Protein AF-A0A0G1CG98-F1 (afdb_monomer_lite)

Foldseek 3Di:
DDLVQVQFQWDDDPPDIDGDSPDTDPHHPVLVVLQVVLVVDPNSADEAEAEAVRLLSVLVVQCVLPVDPVPPSVVSVVRYDYYHYHNYLLQAALLLLLQCWQLDSDPCVVPDDSLVSNVVSLPDLVSLLRDGDQVCQVPDFDADPVRDTDNFDFSDDADPDGPTGPVSSCVVQCDDWDCPPPDSNITHNHDPVSNVPNPNSD

Sequence (202 aa):
MAFDDVLQGGKVEGEKIYFDPSHPADVPHIYAELERLALGSDTGRVVLVGHSMGGLLIKKLLADLEDDPNHPYRHLLQKIDVVVLVASPQLGTPKAVASLLHGTGQEFEPLAYKETLRRIAHDMPSAYTLLPSPTYFNRVYDIDESGVALDHTVVVSGRGDAVTSYDLMRIYLGTNFDEVGNDLTIPMTPRSDYMDDVKILH

Structure (mmCIF, N/CA/C/O backbone):
data_AF-A0A0G1CG98-F1
#
_entry.id   AF-A0A0G1CG98-F1
#
loop_
_atom_site.group_PDB
_atom_site.id
_atom_site.type_symbol
_atom_site.label_atom_id
_atom_site.label_alt_id
_atom_site.label_comp_id
_atom_site.label_asym_id
_atom_site.label_entity_id
_atom_site.label_seq_id
_atom_site.pdbx_PDB_ins_code
_atom_site.Cartn_x
_atom_site.Cartn_y
_atom_site.Cartn_z
_atom_site.occupancy
_atom_site.B_iso_or_equiv
_atom_site.auth_seq_id
_atom_site.auth_comp_id
_atom_site.auth_asym_id
_atom_site.auth_atom_id
_atom_site.pdbx_PDB_model_num
ATOM 1 N N . MET A 1 1 ? 0.808 10.670 -3.368 1.00 69.62 1 MET A N 1
ATOM 2 C CA . MET A 1 1 ? 0.412 10.806 -1.957 1.00 69.62 1 MET A CA 1
ATOM 3 C C . MET A 1 1 ? 1.001 9.624 -1.220 1.00 69.62 1 MET A C 1
ATOM 5 O O . MET A 1 1 ? 0.829 8.508 -1.708 1.00 69.62 1 MET A O 1
ATOM 9 N N . ALA A 1 2 ? 1.759 9.869 -0.156 1.00 80.19 2 ALA A N 1
ATOM 10 C CA . ALA A 1 2 ? 2.280 8.804 0.693 1.00 80.19 2 ALA A CA 1
ATOM 11 C C . ALA A 1 2 ? 1.154 8.246 1.577 1.00 80.19 2 ALA A C 1
ATOM 13 O O . ALA A 1 2 ? 0.118 8.887 1.752 1.00 80.19 2 ALA A O 1
ATOM 14 N N . PHE A 1 3 ? 1.321 7.047 2.135 1.00 85.25 3 PHE A N 1
ATOM 15 C CA . PHE A 1 3 ? 0.294 6.505 3.028 1.00 85.25 3 PHE A CA 1
ATOM 16 C C . PHE A 1 3 ? 0.163 7.301 4.326 1.00 85.25 3 PHE A C 1
ATOM 18 O O . PHE A 1 3 ? -0.958 7.490 4.784 1.00 85.25 3 PHE A O 1
ATOM 25 N N . ASP A 1 4 ? 1.268 7.824 4.862 1.00 84.75 4 ASP A N 1
ATOM 26 C CA . ASP A 1 4 ? 1.248 8.670 6.062 1.00 84.75 4 ASP A CA 1
ATOM 27 C C . ASP A 1 4 ? 0.396 9.919 5.845 1.00 84.75 4 ASP A C 1
ATOM 29 O O . ASP A 1 4 ? -0.432 10.256 6.692 1.00 84.75 4 ASP A O 1
ATOM 33 N N . ASP A 1 5 ? 0.510 10.527 4.660 1.00 84.50 5 ASP A N 1
ATOM 34 C CA . ASP A 1 5 ? -0.349 11.634 4.262 1.00 84.50 5 ASP A CA 1
ATOM 35 C C . ASP A 1 5 ? -1.823 11.221 4.350 1.00 84.50 5 ASP A C 1
ATOM 37 O O . ASP A 1 5 ? -2.618 11.903 4.988 1.00 84.50 5 ASP A O 1
ATOM 41 N N . VAL A 1 6 ? -2.201 10.084 3.751 1.00 85.62 6 VAL A N 1
ATOM 42 C CA . VAL A 1 6 ? -3.595 9.599 3.742 1.00 85.62 6 VAL A CA 1
ATOM 43 C C . VAL A 1 6 ? -4.107 9.328 5.159 1.00 85.62 6 VAL A C 1
ATOM 45 O O . VAL A 1 6 ? -5.251 9.662 5.469 1.00 85.62 6 VAL A O 1
ATOM 48 N N . LEU A 1 7 ? -3.277 8.731 6.018 1.00 88.38 7 LEU A N 1
ATOM 49 C CA . LEU A 1 7 ? -3.648 8.397 7.393 1.00 88.38 7 LEU A CA 1
ATOM 50 C C . LEU A 1 7 ? -3.852 9.638 8.271 1.00 88.38 7 LEU A C 1
ATOM 52 O O . LEU A 1 7 ? -4.639 9.577 9.214 1.00 88.38 7 LEU A O 1
ATOM 56 N N . GLN A 1 8 ? -3.180 10.751 7.966 1.00 87.00 8 GLN A N 1
ATOM 57 C CA . GLN A 1 8 ? -3.193 11.963 8.794 1.00 87.00 8 GLN A CA 1
ATOM 58 C C . GLN A 1 8 ? -4.040 13.108 8.214 1.00 87.00 8 GLN A C 1
ATOM 60 O O . GLN A 1 8 ? -4.639 13.875 8.963 1.00 87.00 8 GLN A O 1
ATOM 65 N N . GLY A 1 9 ? -4.111 13.234 6.888 1.00 84.38 9 GLY A N 1
ATOM 66 C CA . GLY A 1 9 ? -4.626 14.420 6.191 1.00 84.38 9 GLY A CA 1
ATOM 67 C C . GLY A 1 9 ? -6.116 14.393 5.842 1.00 84.38 9 GLY A C 1
ATOM 68 O O . GLY A 1 9 ? -6.609 15.318 5.196 1.00 84.38 9 GLY A O 1
ATOM 69 N N . GLY A 1 10 ? -6.846 13.338 6.209 1.00 86.12 10 GLY A N 1
ATOM 70 C CA . GLY A 1 10 ? -8.286 13.245 5.963 1.00 86.12 10 GLY A CA 1
ATOM 71 C C . GLY A 1 10 ? -9.099 14.110 6.930 1.00 86.12 10 GLY A C 1
ATOM 72 O O . GLY A 1 10 ? -8.958 13.970 8.147 1.00 86.12 10 GLY A O 1
ATOM 73 N N . LYS A 1 11 ? -10.004 14.941 6.399 1.00 84.75 11 LYS A N 1
ATOM 74 C CA . LYS A 1 11 ? -10.968 15.749 7.166 1.00 84.75 11 LYS A CA 1
ATOM 75 C C . LYS A 1 11 ? -12.376 15.659 6.579 1.00 84.75 11 LYS A C 1
ATOM 77 O O . LYS A 1 11 ? -12.542 15.377 5.394 1.00 84.75 11 LYS A O 1
ATOM 82 N N . VAL A 1 12 ? -13.392 15.935 7.392 1.00 83.19 12 VAL A N 1
ATOM 83 C CA . VAL A 1 12 ? -14.793 16.004 6.949 1.00 83.19 12 VAL A CA 1
ATOM 84 C C . VAL A 1 12 ? -15.281 17.437 7.082 1.00 83.19 12 VAL A C 1
ATOM 86 O O . VAL A 1 12 ? -15.193 18.021 8.159 1.00 83.19 12 VAL A O 1
ATOM 89 N N . GLU A 1 13 ? -15.825 17.993 6.003 1.00 83.81 13 GLU A N 1
ATOM 90 C CA . GLU A 1 13 ? -16.525 19.279 6.028 1.00 83.81 13 GLU A CA 1
ATOM 91 C C . GLU A 1 13 ? -17.925 19.080 5.431 1.00 83.81 13 GLU A C 1
ATOM 93 O O . GLU A 1 13 ? -18.095 18.790 4.243 1.00 83.81 13 GLU A O 1
ATOM 98 N N . GLY A 1 14 ? -18.953 19.190 6.277 1.00 83.62 14 GLY A N 1
ATOM 99 C CA . GLY A 1 14 ? -20.324 18.839 5.901 1.00 83.62 14 GLY A CA 1
ATOM 100 C C . GLY A 1 14 ? -20.459 17.347 5.578 1.00 83.62 14 GLY A C 1
ATOM 101 O O . GLY A 1 14 ? -20.102 16.501 6.390 1.00 83.62 14 GLY A O 1
ATOM 102 N N . GLU A 1 15 ? -20.975 17.027 4.391 1.00 84.62 15 GLU A N 1
ATOM 103 C CA . GLU A 1 15 ? -21.154 15.644 3.908 1.00 84.62 15 GLU A CA 1
ATOM 104 C C . GLU A 1 15 ? -19.974 15.140 3.060 1.00 84.62 15 GLU A C 1
ATOM 106 O O . GLU A 1 15 ? -20.040 14.066 2.461 1.00 84.62 15 GLU A O 1
ATOM 111 N N . LYS A 1 16 ? -18.902 15.930 2.946 1.00 85.00 16 LYS A N 1
ATOM 112 C CA . LYS A 1 16 ? -17.777 15.640 2.055 1.00 85.00 16 LYS A CA 1
ATOM 113 C C . LYS A 1 16 ? -16.511 15.356 2.847 1.00 85.00 16 LYS A C 1
ATOM 115 O O . LYS A 1 16 ? -16.208 16.028 3.832 1.00 85.00 16 LYS A O 1
ATOM 120 N N . ILE A 1 17 ? -15.756 14.379 2.358 1.00 83.75 17 ILE A N 1
ATOM 121 C CA . ILE A 1 17 ? -14.414 14.066 2.840 1.00 83.75 17 ILE A CA 1
ATOM 122 C C . ILE A 1 17 ? -13.423 14.823 1.960 1.00 83.75 17 ILE A C 1
ATOM 124 O O . ILE A 1 17 ? -13.490 14.761 0.731 1.00 83.75 17 ILE A O 1
ATOM 128 N N . TYR A 1 18 ? -12.507 15.531 2.602 1.00 83.50 18 TYR A N 1
ATOM 129 C CA . TYR A 1 18 ? -11.435 16.280 1.974 1.00 83.50 18 TYR A CA 1
ATOM 130 C C . TYR A 1 18 ? -10.092 15.740 2.439 1.00 83.50 18 TYR A C 1
ATOM 132 O O . TYR A 1 18 ? -9.964 15.158 3.516 1.00 83.50 18 TYR A O 1
ATOM 140 N N . PHE A 1 19 ? -9.086 15.983 1.615 1.00 83.06 19 PHE A N 1
ATOM 141 C CA . PHE A 1 19 ? -7.701 15.733 1.949 1.00 83.06 19 PHE A CA 1
ATOM 142 C C . PHE A 1 19 ? -6.973 17.076 2.015 1.00 83.06 19 PHE A C 1
ATOM 144 O O . PHE A 1 19 ? -6.965 17.816 1.030 1.00 83.06 19 PHE A O 1
ATOM 151 N N . ASP A 1 20 ? -6.403 17.397 3.172 1.00 77.81 20 ASP A N 1
ATOM 152 C CA . ASP A 1 20 ? -5.603 18.601 3.384 1.00 77.81 20 ASP A CA 1
ATOM 153 C C . ASP A 1 20 ? -4.429 18.285 4.329 1.00 77.81 20 ASP A C 1
ATOM 155 O O . ASP A 1 20 ? -4.596 18.285 5.549 1.00 77.81 20 ASP A O 1
ATOM 159 N N . PRO A 1 21 ? -3.229 18.019 3.787 1.00 68.69 21 PRO A N 1
ATOM 160 C CA . PRO A 1 21 ? -2.059 17.702 4.597 1.00 68.69 21 PRO A CA 1
ATOM 161 C C . PRO A 1 21 ? -1.458 18.951 5.261 1.00 68.69 21 PRO A C 1
ATOM 163 O O . PRO A 1 21 ? -0.627 18.827 6.154 1.00 68.69 21 PRO A O 1
ATOM 166 N N . SER A 1 22 ? -1.859 20.155 4.832 1.00 70.06 22 SER A N 1
ATOM 167 C CA . SER A 1 22 ? -1.398 21.423 5.410 1.00 70.06 22 SER A CA 1
ATOM 168 C C . SER A 1 22 ? -2.213 21.855 6.632 1.00 70.06 22 SER A C 1
ATOM 170 O O . SER A 1 22 ? -1.717 22.619 7.457 1.00 70.06 22 SER A O 1
ATOM 172 N N . HIS A 1 23 ? -3.429 21.322 6.776 1.00 64.56 23 HIS A N 1
ATOM 173 C CA . HIS A 1 23 ? -4.306 21.535 7.925 1.00 64.56 23 HIS A CA 1
ATOM 174 C C . HIS A 1 23 ? -4.889 20.193 8.390 1.00 64.56 23 HIS A C 1
ATOM 176 O O . HIS A 1 23 ? -6.075 19.927 8.157 1.00 64.56 23 HIS A O 1
ATOM 182 N N . PRO A 1 24 ? -4.071 19.327 9.020 1.00 66.62 24 PRO A N 1
ATOM 183 C CA . PRO A 1 24 ? -4.563 18.065 9.549 1.00 66.62 24 PRO A CA 1
ATOM 184 C C . PRO A 1 24 ? -5.638 18.332 10.606 1.00 66.62 24 PRO A C 1
ATOM 186 O O . PRO A 1 24 ? -5.540 19.276 11.393 1.00 66.62 24 PRO A O 1
ATOM 189 N N . ALA A 1 25 ? -6.683 17.508 10.608 1.00 69.25 25 ALA A N 1
ATOM 190 C CA . ALA A 1 25 ? -7.678 17.544 11.670 1.00 69.25 25 ALA A CA 1
ATOM 191 C C . ALA A 1 25 ? -7.028 17.161 13.012 1.00 69.25 25 ALA A C 1
ATOM 193 O O . ALA A 1 25 ? -6.123 16.327 13.038 1.00 69.25 25 ALA A O 1
ATOM 194 N N . ASP A 1 26 ? -7.537 17.706 14.125 1.00 78.81 26 ASP A N 1
ATOM 195 C CA . ASP A 1 26 ? -7.068 17.354 15.479 1.00 78.81 26 ASP A CA 1
ATOM 196 C C . ASP A 1 26 ? -7.110 15.833 15.721 1.00 78.81 26 ASP A C 1
ATOM 198 O O . ASP A 1 26 ? -6.241 15.261 16.379 1.00 78.81 26 ASP A O 1
ATOM 202 N N . VAL A 1 27 ? -8.117 15.173 15.140 1.00 85.94 27 VAL A N 1
ATOM 203 C CA . VAL A 1 27 ? -8.229 13.717 15.042 1.00 85.94 27 VAL A CA 1
ATOM 204 C C . VAL A 1 27 ? -8.329 13.350 13.561 1.00 85.94 27 VAL A C 1
ATOM 206 O O . VAL A 1 27 ? -9.301 13.756 12.915 1.00 85.94 27 VAL A O 1
ATOM 209 N N . PRO A 1 28 ? -7.383 12.573 12.999 1.00 90.50 28 PRO A N 1
ATOM 210 C CA . PRO A 1 28 ? -7.462 12.190 11.597 1.00 90.50 28 PRO A CA 1
ATOM 211 C C . PRO A 1 28 ? -8.721 11.371 11.307 1.00 90.50 28 PRO A C 1
ATOM 213 O O . PRO A 1 28 ? -9.086 10.467 12.068 1.00 90.50 28 PRO A O 1
ATOM 216 N N . HIS A 1 29 ? -9.372 11.669 10.178 1.00 91.56 29 HIS A N 1
ATOM 217 C CA . HIS A 1 29 ? -10.691 11.121 9.857 1.00 91.56 29 HIS A CA 1
ATOM 218 C C . HIS A 1 29 ? -10.747 9.588 9.900 1.00 91.56 29 HIS A C 1
ATOM 220 O O . HIS A 1 29 ? -11.728 9.039 10.392 1.00 91.56 29 HIS A O 1
ATOM 226 N N . ILE A 1 30 ? -9.701 8.893 9.441 1.00 92.88 30 ILE A N 1
ATOM 227 C CA . ILE A 1 30 ? -9.689 7.424 9.399 1.00 92.88 30 ILE A CA 1
ATOM 228 C C . ILE A 1 30 ? -9.809 6.792 10.795 1.00 92.88 30 ILE A C 1
ATOM 230 O O . ILE A 1 30 ? -10.528 5.808 10.958 1.00 92.88 30 ILE A O 1
ATOM 234 N N . TYR A 1 31 ? -9.165 7.378 11.810 1.00 94.44 31 TYR A N 1
ATOM 235 C CA . TYR A 1 31 ? -9.234 6.888 13.187 1.00 94.44 31 TYR A CA 1
ATOM 236 C C . TYR A 1 31 ? -10.596 7.197 13.810 1.00 94.44 31 TYR A C 1
ATOM 238 O O . TYR A 1 31 ? -11.215 6.308 14.396 1.00 94.44 31 TYR A O 1
ATOM 246 N N . ALA A 1 32 ? -11.090 8.425 13.615 1.00 93.56 32 ALA A N 1
ATOM 247 C CA . ALA A 1 32 ? -12.411 8.834 14.089 1.00 93.56 32 ALA A CA 1
ATOM 248 C C . ALA A 1 32 ? -13.527 7.965 13.489 1.00 93.56 32 ALA A C 1
ATOM 250 O O . ALA A 1 32 ? -14.447 7.553 14.192 1.00 93.56 32 ALA A O 1
ATOM 251 N N . GLU A 1 33 ? -13.441 7.657 12.194 1.00 94.75 33 GLU A N 1
ATOM 252 C CA . GLU A 1 33 ? -14.445 6.856 11.502 1.00 94.75 33 GLU A CA 1
ATOM 253 C C . GLU A 1 33 ? -14.397 5.386 11.923 1.00 94.75 33 GLU A C 1
ATOM 255 O O . GLU A 1 33 ? -15.448 4.783 12.140 1.00 94.75 33 GLU A O 1
ATOM 260 N N . LEU A 1 34 ? -13.203 4.815 12.118 1.00 96.19 34 LEU A N 1
ATOM 261 C CA . LEU A 1 34 ? -13.054 3.457 12.645 1.00 96.19 34 LEU A CA 1
ATOM 262 C C . LEU A 1 34 ? -13.698 3.341 14.031 1.00 96.19 34 LEU A C 1
ATOM 264 O O . LEU A 1 34 ? -14.493 2.428 14.265 1.00 96.19 34 LEU A O 1
ATOM 268 N N . GLU A 1 35 ? -13.411 4.284 14.930 1.00 96.50 35 GLU A N 1
ATOM 269 C CA . GLU A 1 35 ? -14.012 4.309 16.263 1.00 96.50 35 GLU A CA 1
ATOM 270 C C . GLU A 1 35 ? -15.536 4.466 16.196 1.00 96.50 35 GLU A C 1
ATOM 272 O O . GLU A 1 35 ? -16.268 3.692 16.818 1.00 96.50 35 GLU A O 1
ATOM 277 N N . ARG A 1 36 ? -16.031 5.407 15.383 1.00 96.38 36 ARG A N 1
ATOM 278 C CA . ARG A 1 36 ? -17.467 5.652 15.196 1.00 96.38 36 ARG A CA 1
ATOM 279 C C . ARG A 1 36 ? -18.198 4.413 14.676 1.00 96.38 36 ARG A C 1
ATOM 281 O O . ARG A 1 36 ? -19.266 4.077 15.187 1.00 96.38 36 ARG A O 1
ATOM 288 N N . LEU A 1 37 ? -17.640 3.733 13.675 1.00 97.25 37 LEU A N 1
ATOM 289 C CA . LEU A 1 37 ? -18.215 2.513 13.103 1.00 97.25 37 LEU A CA 1
ATOM 290 C C . LEU A 1 37 ? -18.188 1.355 14.102 1.00 97.25 37 LEU A C 1
ATOM 292 O O . LEU A 1 37 ? -19.164 0.615 14.202 1.00 97.25 37 LEU A O 1
ATOM 296 N N . ALA A 1 38 ? -17.111 1.222 14.878 1.00 97.62 38 ALA A N 1
ATOM 297 C CA . ALA A 1 38 ? -17.027 0.210 15.920 1.00 97.62 38 ALA A CA 1
ATOM 298 C C . ALA A 1 38 ? -18.058 0.450 17.032 1.00 97.62 38 ALA A C 1
ATOM 300 O O . ALA A 1 38 ? -18.694 -0.502 17.473 1.00 97.62 38 ALA A O 1
ATOM 301 N N . LEU A 1 39 ? -18.271 1.703 17.451 1.00 96.75 39 LEU A N 1
ATOM 302 C CA . LEU A 1 39 ? -19.296 2.075 18.436 1.00 96.75 39 LEU A CA 1
ATOM 303 C C . LEU A 1 39 ? -20.723 1.806 17.941 1.00 96.75 39 LEU A C 1
ATOM 305 O O . LEU A 1 39 ? -21.592 1.477 18.744 1.00 96.75 39 LEU A O 1
ATOM 309 N N . GLY A 1 40 ? -20.964 1.947 16.636 1.00 96.25 40 GLY A N 1
ATOM 310 C CA . GLY A 1 40 ? -22.257 1.666 16.008 1.00 96.25 40 GLY A CA 1
ATOM 311 C C . GLY A 1 40 ? -22.502 0.193 15.658 1.00 96.25 40 GLY A C 1
ATOM 312 O O . GLY A 1 40 ? -23.576 -0.123 15.154 1.00 96.25 40 GLY A O 1
ATOM 313 N N . SER A 1 41 ? -21.526 -0.692 15.879 1.00 97.06 41 SER A N 1
ATOM 314 C CA . SER A 1 41 ? -21.608 -2.121 15.561 1.00 97.06 41 SER A CA 1
ATOM 315 C C . SER A 1 41 ? -22.092 -2.935 16.762 1.00 97.06 41 SER A C 1
ATOM 317 O O . SER A 1 41 ? -21.611 -2.735 17.878 1.00 97.06 41 SER A O 1
ATOM 319 N N . ASP A 1 42 ? -22.960 -3.925 16.531 1.00 96.56 42 ASP A N 1
ATOM 320 C CA . ASP A 1 42 ? -23.469 -4.834 17.574 1.00 96.56 42 ASP A CA 1
ATOM 321 C C . ASP A 1 42 ? -22.345 -5.562 18.329 1.00 96.56 42 ASP A C 1
ATOM 323 O O . ASP A 1 42 ? -22.462 -5.860 19.517 1.00 96.56 42 ASP A O 1
ATOM 327 N N . THR A 1 43 ? -21.229 -5.847 17.649 1.00 96.75 43 THR A N 1
ATOM 328 C CA . THR A 1 43 ? -20.078 -6.540 18.244 1.00 96.75 43 THR A CA 1
ATOM 329 C C . THR A 1 43 ? -19.054 -5.586 18.852 1.00 96.75 43 THR A C 1
ATOM 331 O O . THR A 1 43 ? -18.034 -6.045 19.368 1.00 96.75 43 THR A O 1
ATOM 334 N N . GLY A 1 44 ? -19.250 -4.271 18.726 1.00 97.50 44 GLY A N 1
ATOM 335 C CA . GLY A 1 44 ? -18.255 -3.269 19.102 1.00 97.50 44 GLY A CA 1
ATOM 336 C C . GLY A 1 44 ? -16.978 -3.313 18.252 1.00 97.50 44 GLY A C 1
ATOM 337 O O . GLY A 1 44 ? -15.937 -2.833 18.705 1.00 97.50 44 GLY A O 1
ATOM 338 N N . ARG A 1 45 ? -17.024 -3.963 17.077 1.00 98.19 45 ARG A N 1
ATOM 339 C CA . ARG A 1 45 ? -15.877 -4.228 16.190 1.00 98.19 45 ARG A CA 1
ATOM 340 C C . ARG A 1 45 ? -16.260 -4.065 14.718 1.00 98.19 45 ARG A C 1
ATOM 342 O O . ARG A 1 45 ? -17.440 -4.154 14.378 1.00 98.19 45 ARG A O 1
ATOM 349 N N . VAL A 1 46 ? -15.266 -3.857 13.859 1.00 97.88 46 VAL A N 1
ATOM 350 C CA . VAL A 1 46 ? -15.413 -3.666 12.409 1.00 97.88 46 VAL A CA 1
ATOM 351 C C . VAL A 1 46 ? -14.611 -4.692 11.612 1.00 97.88 46 VAL A C 1
ATOM 353 O O . VAL A 1 46 ? -13.600 -5.219 12.079 1.00 97.88 46 VAL A O 1
ATOM 356 N N . VAL A 1 47 ? -15.044 -4.936 10.376 1.00 98.06 47 VAL A N 1
ATOM 357 C CA . VAL A 1 47 ? -14.262 -5.652 9.362 1.00 98.06 47 VAL A CA 1
ATOM 358 C C . VAL A 1 47 ? -13.659 -4.623 8.416 1.00 98.06 47 VAL A C 1
ATOM 360 O O . VAL A 1 47 ? -14.383 -3.807 7.845 1.00 98.06 47 VAL A O 1
ATOM 363 N N . LEU A 1 48 ? -12.342 -4.667 8.235 1.00 98.06 48 LEU A N 1
ATOM 364 C CA . LEU A 1 48 ? -11.650 -3.810 7.280 1.00 98.06 48 LEU A CA 1
ATOM 365 C C . LEU A 1 48 ? -11.535 -4.535 5.942 1.00 98.06 48 LEU A C 1
ATOM 367 O O . LEU A 1 48 ? -10.984 -5.631 5.874 1.00 98.06 48 LEU A O 1
ATOM 371 N N . VAL A 1 49 ? -12.032 -3.918 4.872 1.00 97.56 49 VAL A N 1
ATOM 372 C CA . VAL A 1 49 ? -11.937 -4.461 3.513 1.00 97.56 49 VAL A CA 1
ATOM 373 C C . VAL A 1 49 ? -11.131 -3.499 2.655 1.00 97.56 49 VAL A C 1
ATOM 375 O O . VAL A 1 49 ? -11.539 -2.361 2.438 1.00 97.56 49 VAL A O 1
ATOM 378 N N . GLY A 1 50 ? -9.981 -3.953 2.166 1.00 96.19 50 GLY A N 1
ATOM 379 C CA . GLY A 1 50 ? -9.106 -3.171 1.298 1.00 96.19 50 GLY A CA 1
ATOM 380 C C . GLY A 1 50 ? -9.014 -3.789 -0.083 1.00 96.19 50 GLY A C 1
ATOM 381 O O . GLY A 1 50 ? -8.677 -4.963 -0.209 1.00 96.19 50 GLY A O 1
ATOM 382 N N . HIS A 1 51 ? -9.265 -2.989 -1.114 1.00 94.50 51 HIS A N 1
ATOM 383 C CA . HIS A 1 51 ? -9.037 -3.373 -2.502 1.00 94.50 51 HIS A CA 1
ATOM 384 C C . HIS A 1 51 ? -7.762 -2.721 -3.041 1.00 94.50 51 HIS A C 1
ATOM 386 O O . HIS A 1 51 ? -7.546 -1.525 -2.819 1.00 94.50 51 HIS A O 1
ATOM 392 N N . SER A 1 52 ? -6.951 -3.470 -3.793 1.00 90.88 52 SER A N 1
ATOM 393 C CA . SER A 1 52 ? -5.747 -2.954 -4.453 1.00 90.88 52 SER A CA 1
ATOM 394 C C . SER A 1 52 ? -4.851 -2.198 -3.452 1.00 90.88 52 SER A C 1
ATOM 396 O O . SER A 1 52 ? -4.542 -2.704 -2.370 1.00 90.88 52 SER A O 1
ATOM 398 N N . MET A 1 53 ? -4.460 -0.965 -3.761 1.00 88.56 53 MET A N 1
ATOM 399 C CA . MET A 1 53 ? -3.660 -0.107 -2.886 1.00 88.56 53 MET A CA 1
ATOM 400 C C . MET A 1 53 ? -4.317 0.169 -1.520 1.00 88.56 53 MET A C 1
ATOM 402 O O . MET A 1 53 ? -3.609 0.344 -0.531 1.00 88.56 53 MET A O 1
ATOM 406 N N . GLY A 1 54 ? -5.650 0.136 -1.421 1.00 91.25 54 GLY A N 1
ATOM 407 C CA . GLY A 1 54 ? -6.361 0.290 -0.147 1.00 91.25 54 GLY A CA 1
ATOM 408 C C . GLY A 1 54 ? -6.039 -0.822 0.856 1.00 91.25 54 GLY A C 1
ATOM 409 O O . GLY A 1 54 ? -6.031 -0.586 2.059 1.00 91.25 54 GLY A O 1
ATOM 410 N N . GLY A 1 55 ? -5.692 -2.024 0.386 1.00 93.50 55 GLY A N 1
ATOM 411 C CA . GLY A 1 55 ? -5.222 -3.084 1.274 1.00 93.50 55 GLY A CA 1
ATOM 412 C C . GLY A 1 55 ? -3.822 -2.838 1.836 1.00 93.50 55 GLY A C 1
ATOM 413 O O . GLY A 1 55 ? -3.557 -3.203 2.978 1.00 93.50 55 GLY A O 1
ATOM 414 N N . LEU A 1 56 ? -2.938 -2.191 1.071 1.00 91.62 56 LEU A N 1
ATOM 415 C CA . LEU A 1 56 ? -1.628 -1.762 1.574 1.00 91.62 56 LEU A CA 1
ATOM 416 C C . LEU A 1 56 ? -1.767 -0.617 2.585 1.00 91.62 56 LEU A C 1
ATOM 418 O O . LEU A 1 56 ? -1.065 -0.616 3.591 1.00 91.62 56 LEU A O 1
ATOM 422 N N . LEU A 1 57 ? -2.722 0.295 2.370 1.00 92.12 57 LEU A N 1
ATOM 423 C CA . LEU A 1 57 ? -3.064 1.334 3.344 1.00 92.12 57 LEU A CA 1
ATOM 424 C C . LEU A 1 57 ? -3.555 0.732 4.670 1.00 92.12 57 LEU A C 1
ATOM 426 O O . LEU A 1 57 ? -3.125 1.179 5.727 1.00 92.12 57 LEU A O 1
ATOM 430 N N . ILE A 1 58 ? -4.395 -0.313 4.633 1.00 95.50 58 ILE A N 1
ATOM 431 C CA . ILE A 1 58 ? -4.797 -1.035 5.855 1.00 95.50 58 ILE A CA 1
ATOM 432 C C . ILE A 1 58 ? -3.578 -1.651 6.547 1.00 95.50 58 ILE A C 1
ATOM 434 O O . ILE A 1 58 ? -3.447 -1.523 7.758 1.00 95.50 58 ILE A O 1
ATOM 438 N N . LYS A 1 59 ? -2.666 -2.291 5.803 1.00 93.50 59 LYS A N 1
ATOM 439 C CA . LYS A 1 59 ? -1.435 -2.838 6.398 1.00 93.50 59 LYS A CA 1
ATOM 440 C C . LYS A 1 59 ? -0.588 -1.749 7.052 1.00 93.50 59 LYS A C 1
ATOM 442 O O . LYS A 1 59 ? -0.094 -1.978 8.148 1.00 93.50 59 LYS A O 1
ATOM 447 N N . LYS A 1 60 ? -0.453 -0.579 6.417 1.00 91.94 60 LYS A N 1
ATOM 448 C CA . LYS A 1 60 ? 0.259 0.566 7.001 1.00 91.94 60 LYS A CA 1
ATOM 449 C C . LYS A 1 60 ? -0.394 1.031 8.296 1.00 91.94 60 LYS A C 1
ATOM 451 O O . LYS A 1 60 ? 0.298 1.149 9.296 1.00 91.94 60 LYS A O 1
ATOM 456 N N . LEU A 1 61 ? -1.712 1.236 8.273 1.00 94.50 61 LEU A N 1
ATOM 457 C CA . LEU A 1 61 ? -2.492 1.612 9.450 1.00 94.50 61 LEU A CA 1
ATOM 458 C C . LEU A 1 61 ? -2.233 0.640 10.608 1.00 94.50 61 LEU A C 1
ATOM 460 O O . LEU A 1 61 ? -1.942 1.069 11.715 1.00 94.50 61 LEU A O 1
ATOM 464 N N . LEU A 1 62 ? -2.331 -0.666 10.353 1.00 95.69 62 LEU A N 1
ATOM 465 C CA . LEU A 1 62 ? -2.114 -1.684 11.380 1.00 95.69 62 LEU A CA 1
ATOM 466 C C . LEU A 1 62 ? -0.676 -1.684 11.895 1.00 95.69 62 LEU A C 1
ATOM 468 O O . LEU A 1 62 ? -0.490 -1.675 13.105 1.00 95.69 62 LEU A O 1
ATOM 472 N N . ALA A 1 63 ? 0.311 -1.631 10.997 1.00 93.31 63 ALA A N 1
ATOM 473 C CA . ALA A 1 63 ? 1.720 -1.573 11.371 1.00 93.31 63 ALA A CA 1
ATOM 474 C C . ALA A 1 63 ? 2.014 -0.356 12.259 1.00 93.31 63 ALA A C 1
ATOM 476 O O . ALA A 1 63 ? 2.606 -0.513 13.317 1.00 93.31 63 ALA A O 1
ATOM 477 N N . ASP A 1 64 ? 1.513 0.834 11.913 1.00 91.75 64 ASP A N 1
ATOM 478 C CA . ASP A 1 64 ? 1.709 2.042 12.730 1.00 91.75 64 ASP A CA 1
ATOM 479 C C . ASP A 1 64 ? 1.111 1.906 14.129 1.00 91.75 64 ASP A C 1
ATOM 481 O O . ASP A 1 64 ? 1.723 2.296 15.125 1.00 91.75 64 ASP A O 1
ATOM 485 N N . LEU A 1 65 ? -0.087 1.323 14.212 1.00 94.75 65 LEU A N 1
ATOM 486 C CA . LEU A 1 65 ? -0.749 1.072 15.483 1.00 94.75 65 LEU A CA 1
ATOM 487 C C . LEU A 1 65 ? -0.035 -0.005 16.310 1.00 94.75 65 LEU A C 1
ATOM 489 O O . LEU A 1 65 ? -0.070 0.077 17.537 1.00 94.75 65 LEU A O 1
ATOM 493 N N . GLU A 1 66 ? 0.558 -1.020 15.677 1.00 94.56 66 GLU A N 1
ATOM 494 C CA . GLU A 1 66 ? 1.222 -2.161 16.323 1.00 94.56 66 GLU A CA 1
ATOM 495 C C . GLU A 1 66 ? 2.663 -1.857 16.746 1.00 94.56 66 GLU A C 1
ATOM 497 O O . GLU A 1 66 ? 3.053 -2.250 17.854 1.00 94.56 66 GLU A O 1
ATOM 502 N N . ASP A 1 67 ? 3.407 -1.117 15.927 1.00 93.25 67 ASP A N 1
ATOM 503 C CA . ASP A 1 67 ? 4.833 -0.832 16.102 1.00 93.25 67 ASP A CA 1
ATOM 504 C C . ASP A 1 67 ? 5.089 0.264 17.146 1.00 93.25 67 ASP A C 1
ATOM 506 O O . ASP A 1 67 ? 6.089 0.202 17.865 1.00 93.25 67 ASP A O 1
ATOM 510 N N . ASP A 1 68 ? 4.181 1.238 17.292 1.00 92.50 68 ASP A N 1
ATOM 511 C CA . ASP A 1 68 ? 4.276 2.267 18.332 1.00 92.50 68 ASP A CA 1
ATOM 512 C C . ASP A 1 68 ? 3.374 1.929 19.542 1.00 92.50 68 ASP A C 1
ATOM 514 O O . ASP A 1 68 ? 2.143 2.058 19.481 1.00 92.50 68 ASP A O 1
ATOM 518 N N . PRO A 1 69 ? 3.949 1.504 20.688 1.00 92.44 69 PRO A N 1
ATOM 519 C CA . PRO A 1 69 ? 3.178 1.195 21.892 1.00 92.44 69 PRO A CA 1
ATOM 520 C C . PRO A 1 69 ? 2.478 2.417 22.496 1.00 92.44 69 PRO A C 1
ATOM 522 O O . PRO A 1 69 ? 1.515 2.244 23.244 1.00 92.44 69 PRO A O 1
ATOM 525 N N . ASN A 1 70 ? 2.933 3.630 22.173 1.00 95.50 70 ASN A N 1
ATOM 526 C CA . ASN A 1 70 ? 2.379 4.888 22.664 1.00 95.50 70 ASN A CA 1
ATOM 527 C C . ASN A 1 70 ? 1.470 5.575 21.637 1.00 95.50 70 ASN A C 1
ATOM 529 O O . ASN A 1 70 ? 1.020 6.695 21.890 1.00 95.50 70 ASN A O 1
ATOM 533 N N . HIS A 1 71 ? 1.173 4.922 20.509 1.00 94.19 71 HIS A N 1
ATOM 534 C CA . HIS A 1 71 ? 0.337 5.518 19.480 1.00 94.19 71 HIS A CA 1
ATOM 535 C C . HIS A 1 71 ? -1.043 5.880 20.064 1.00 94.19 71 HIS A C 1
ATOM 537 O O . HIS A 1 71 ? -1.712 5.009 20.636 1.00 94.19 71 HIS A O 1
ATOM 543 N N . PRO A 1 72 ? -1.532 7.127 19.907 1.00 94.06 72 PRO A N 1
ATOM 544 C CA . PRO A 1 72 ? -2.755 7.601 20.570 1.00 94.06 72 PRO A CA 1
ATOM 545 C C . PRO A 1 72 ? -3.995 6.763 20.218 1.00 94.06 72 PRO A C 1
ATOM 547 O O . PRO A 1 72 ? -4.901 6.580 21.032 1.00 94.06 72 PRO A O 1
ATOM 550 N N . TYR A 1 73 ? -3.999 6.178 19.020 1.00 95.69 73 TYR A N 1
ATOM 551 C CA . TYR A 1 73 ? -5.094 5.361 18.500 1.00 95.69 73 TYR A CA 1
ATOM 552 C C . TYR A 1 73 ? -4.867 3.847 18.632 1.00 95.69 73 TYR A C 1
ATOM 554 O O . TYR A 1 73 ? -5.643 3.063 18.092 1.00 95.69 73 TYR A O 1
ATOM 562 N N . ARG A 1 74 ? -3.835 3.396 19.362 1.00 96.44 74 ARG A N 1
ATOM 563 C CA . ARG A 1 74 ? -3.499 1.963 19.504 1.00 96.44 74 ARG A CA 1
ATOM 564 C C . ARG A 1 74 ? -4.665 1.111 20.011 1.00 96.44 74 ARG A C 1
ATOM 566 O O . ARG A 1 74 ? -4.813 -0.046 19.626 1.00 96.44 74 ARG A O 1
ATOM 573 N N . HIS A 1 75 ? -5.520 1.684 20.856 1.00 96.00 75 HIS A N 1
ATOM 574 C CA . HIS A 1 75 ? -6.708 1.018 21.392 1.00 96.00 75 HIS A CA 1
ATOM 575 C C . HIS A 1 75 ? -7.692 0.546 20.299 1.00 96.00 75 HIS A C 1
ATOM 577 O O . HIS A 1 75 ? -8.455 -0.395 20.530 1.00 96.00 75 HIS A O 1
ATOM 583 N N . LEU A 1 76 ? -7.645 1.138 19.099 1.00 97.12 76 LEU A N 1
ATOM 584 C CA . LEU A 1 76 ? -8.469 0.744 17.955 1.00 97.12 76 LEU A CA 1
ATOM 585 C C . LEU A 1 76 ? -8.101 -0.631 17.386 1.00 97.12 76 LEU A C 1
ATOM 587 O O . LEU A 1 76 ? -8.952 -1.251 16.755 1.00 97.12 76 LEU A O 1
ATOM 591 N N . LEU A 1 77 ? -6.908 -1.173 17.667 1.00 97.31 77 LEU A N 1
ATOM 592 C CA . LEU A 1 77 ? -6.553 -2.543 17.268 1.00 97.31 77 LEU A CA 1
ATOM 593 C C . LEU A 1 77 ? -7.559 -3.572 17.806 1.00 97.31 77 LEU A C 1
ATOM 595 O O . LEU A 1 77 ? -7.941 -4.497 17.098 1.00 97.31 77 LEU A O 1
ATOM 599 N N . GLN A 1 78 ? -8.072 -3.374 19.026 1.00 96.88 78 GLN A N 1
ATOM 600 C CA . GLN A 1 78 ? -9.081 -4.269 19.611 1.00 96.88 78 GLN A CA 1
ATOM 601 C C . GLN A 1 78 ? -10.481 -4.106 18.998 1.00 96.88 78 GLN A C 1
ATOM 603 O O . GLN A 1 78 ? -11.388 -4.886 19.293 1.00 96.88 78 GLN A O 1
ATOM 608 N N . LYS A 1 79 ? -10.677 -3.084 18.162 1.00 98.00 79 LYS A N 1
ATOM 609 C CA . LYS A 1 79 ? -11.925 -2.815 17.443 1.00 98.00 79 LYS A CA 1
ATOM 610 C C . LYS A 1 79 ? -11.948 -3.457 16.059 1.00 98.00 79 LYS A C 1
ATOM 612 O O . LYS A 1 79 ? -12.976 -3.392 15.396 1.00 98.00 79 LYS A O 1
ATOM 617 N N . ILE A 1 80 ? -10.867 -4.099 15.627 1.00 97.94 80 ILE A N 1
ATOM 618 C CA . ILE A 1 80 ? -10.772 -4.748 14.319 1.00 97.94 80 ILE A CA 1
ATOM 619 C C . ILE A 1 80 ? -10.990 -6.250 14.513 1.00 97.94 80 ILE A C 1
ATOM 621 O O . ILE A 1 80 ? -10.288 -6.891 15.288 1.00 97.94 80 ILE A O 1
ATOM 625 N N . ASP A 1 81 ? -11.999 -6.806 13.844 1.00 97.94 81 ASP A N 1
ATOM 626 C CA . ASP A 1 81 ? -12.319 -8.237 13.918 1.00 97.94 81 ASP A CA 1
ATOM 627 C C . ASP A 1 81 ? -11.580 -9.027 12.836 1.00 97.94 81 ASP A C 1
ATOM 629 O O . ASP A 1 81 ? -10.881 -9.997 13.115 1.00 97.94 81 ASP A O 1
ATOM 633 N N . VAL A 1 82 ? -11.715 -8.581 11.585 1.00 97.25 82 VAL A N 1
ATOM 634 C CA . VAL A 1 82 ? -11.154 -9.253 10.411 1.00 97.25 82 VAL A CA 1
ATOM 635 C C . VAL A 1 82 ? -10.637 -8.218 9.422 1.00 97.25 82 VAL A C 1
ATOM 637 O O . VAL A 1 82 ? -11.213 -7.139 9.267 1.00 97.25 82 VAL A O 1
ATOM 640 N N . VAL A 1 83 ? -9.568 -8.580 8.716 1.00 97.94 83 VAL A N 1
ATOM 641 C CA . VAL A 1 83 ? -9.032 -7.829 7.581 1.00 97.94 83 VAL A CA 1
ATOM 642 C C . VAL A 1 83 ? -9.174 -8.673 6.319 1.00 97.94 83 VAL A C 1
ATOM 644 O O . VAL A 1 83 ? -8.670 -9.793 6.249 1.00 97.94 83 VAL A O 1
ATOM 647 N N . VAL A 1 84 ? -9.847 -8.128 5.310 1.00 97.75 84 VAL A N 1
ATOM 648 C CA . VAL A 1 84 ? -10.042 -8.753 3.999 1.00 97.75 84 VAL A CA 1
ATOM 649 C C . VAL A 1 84 ? -9.292 -7.937 2.954 1.00 97.75 84 VAL A C 1
ATOM 651 O O . VAL A 1 84 ? -9.580 -6.762 2.736 1.00 97.75 84 VAL A O 1
ATOM 654 N N . LEU A 1 85 ? -8.322 -8.566 2.293 1.00 96.44 85 LEU A N 1
ATOM 655 C CA . LEU A 1 85 ? -7.483 -7.933 1.277 1.00 96.44 85 LEU A CA 1
ATOM 656 C C . LEU A 1 85 ? -7.841 -8.506 -0.094 1.00 96.44 85 LEU A C 1
ATOM 658 O O . LEU A 1 85 ? -7.663 -9.697 -0.342 1.00 96.44 85 LEU A O 1
ATOM 662 N N . VAL A 1 86 ? -8.346 -7.659 -0.985 1.00 95.88 86 VAL A N 1
ATOM 663 C CA . VAL A 1 86 ? -8.825 -8.044 -2.316 1.00 95.88 86 VAL A CA 1
ATOM 664 C C . VAL A 1 86 ? -7.892 -7.460 -3.367 1.00 95.88 86 VAL A C 1
ATOM 666 O O . VAL A 1 86 ? -7.804 -6.244 -3.513 1.00 95.88 86 VAL A O 1
ATOM 669 N N . ALA A 1 87 ? -7.196 -8.321 -4.112 1.00 90.12 87 ALA A N 1
ATOM 670 C CA . ALA A 1 87 ? -6.265 -7.913 -5.174 1.00 90.12 87 ALA A CA 1
ATOM 671 C C . ALA A 1 87 ? -5.197 -6.889 -4.726 1.00 90.12 87 ALA A C 1
ATOM 673 O O . ALA A 1 87 ? -4.706 -6.090 -5.520 1.00 90.12 87 ALA A O 1
ATOM 674 N N . SER A 1 88 ? -4.844 -6.895 -3.441 1.00 91.38 88 SER A N 1
ATOM 675 C CA . SER A 1 88 ? -3.834 -5.997 -2.887 1.00 91.38 88 SER A CA 1
ATOM 676 C C . SER A 1 88 ? -2.439 -6.473 -3.303 1.00 91.38 88 SER A C 1
ATOM 678 O O . SER A 1 88 ? -2.120 -7.640 -3.057 1.00 91.38 88 SER A O 1
ATOM 680 N N . PRO A 1 89 ? -1.594 -5.619 -3.905 1.00 90.00 89 PRO A N 1
ATOM 681 C CA . PRO A 1 89 ? -0.291 -6.025 -4.426 1.00 90.00 89 PRO A CA 1
ATOM 682 C C . PRO A 1 89 ? 0.727 -6.200 -3.293 1.00 90.00 89 PRO A C 1
ATOM 684 O O . PRO A 1 89 ? 1.568 -5.344 -3.035 1.00 90.00 89 PRO A O 1
ATOM 687 N N . GLN A 1 90 ? 0.633 -7.335 -2.598 1.00 87.19 90 GLN A N 1
ATOM 688 C CA . GLN A 1 90 ? 1.406 -7.658 -1.392 1.00 87.19 90 GLN A CA 1
ATOM 689 C C . GLN A 1 90 ? 2.910 -7.758 -1.601 1.00 87.19 90 GLN A C 1
ATOM 691 O O . GLN A 1 90 ? 3.611 -7.894 -0.616 1.00 87.19 90 GLN A O 1
ATOM 696 N N . LEU A 1 91 ? 3.395 -7.781 -2.839 1.00 88.44 91 LEU A N 1
ATOM 697 C CA . LEU A 1 91 ? 4.818 -7.829 -3.174 1.00 88.44 91 LEU A CA 1
ATOM 698 C C . LEU A 1 91 ? 5.175 -6.725 -4.186 1.00 88.44 91 LEU A C 1
ATOM 700 O O . LEU A 1 91 ? 6.225 -6.789 -4.815 1.00 88.44 91 LEU A O 1
ATOM 704 N N . GLY A 1 92 ? 4.294 -5.735 -4.362 1.00 87.38 92 GLY A N 1
ATOM 705 C CA . GLY A 1 92 ? 4.347 -4.786 -5.469 1.00 87.38 92 GLY A CA 1
ATOM 706 C C . GLY A 1 92 ? 3.741 -5.348 -6.760 1.00 87.38 92 GLY A C 1
ATOM 707 O O . GLY A 1 92 ? 3.186 -6.450 -6.794 1.00 87.38 92 GLY A O 1
ATOM 708 N N . THR A 1 93 ? 3.825 -4.557 -7.827 1.00 86.75 93 THR A N 1
ATOM 709 C CA . THR A 1 93 ? 3.228 -4.830 -9.136 1.00 86.75 93 THR A CA 1
ATOM 710 C C . THR A 1 93 ? 4.238 -4.508 -10.243 1.00 86.75 93 THR A C 1
ATOM 712 O O . THR A 1 93 ? 4.610 -3.343 -10.391 1.00 86.75 93 THR A O 1
ATOM 7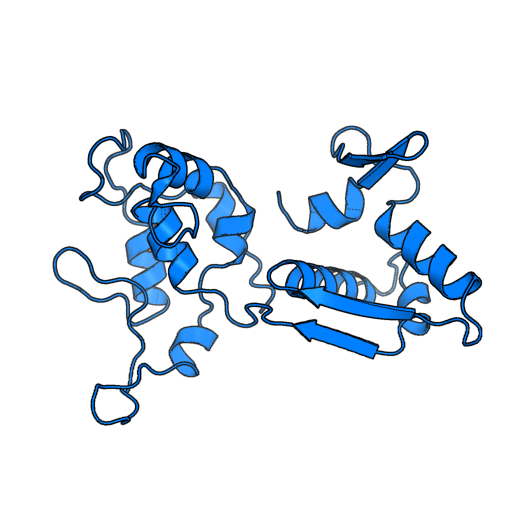15 N N . PRO A 1 94 ? 4.610 -5.468 -11.113 1.00 84.00 94 PRO A N 1
ATOM 716 C CA . PRO A 1 94 ? 5.517 -5.221 -12.244 1.00 84.00 94 PRO A CA 1
ATOM 717 C C . PRO A 1 94 ? 5.090 -4.060 -13.142 1.00 84.00 94 PRO A C 1
ATOM 719 O O . PRO A 1 94 ? 5.897 -3.253 -13.594 1.00 84.00 94 PRO A O 1
ATOM 722 N N . LYS A 1 95 ? 3.775 -3.932 -13.332 1.00 83.31 95 LYS A N 1
ATOM 723 C CA . LYS A 1 95 ? 3.122 -2.880 -14.115 1.00 83.31 95 LYS A CA 1
ATOM 724 C C . LYS A 1 95 ? 3.501 -1.461 -13.662 1.00 83.31 95 LYS A C 1
ATOM 726 O O . LYS A 1 95 ? 3.517 -0.554 -14.489 1.00 83.31 95 LYS A O 1
ATOM 731 N N . ALA A 1 96 ? 3.828 -1.262 -12.380 1.00 83.88 96 ALA A N 1
ATOM 732 C CA . ALA A 1 96 ? 4.277 0.033 -11.867 1.00 83.88 96 ALA A CA 1
ATOM 733 C C . ALA A 1 96 ? 5.601 0.470 -12.517 1.00 83.88 96 ALA A C 1
ATOM 735 O O . ALA A 1 96 ? 5.748 1.636 -12.878 1.00 83.88 96 ALA A O 1
ATOM 736 N N . VAL A 1 97 ? 6.514 -0.477 -12.762 1.00 82.81 97 VAL A N 1
ATOM 737 C CA . VAL A 1 97 ? 7.798 -0.232 -13.434 1.00 82.81 97 VAL A CA 1
ATOM 738 C C . VAL A 1 97 ? 7.559 0.229 -14.876 1.00 82.81 97 VAL A C 1
ATOM 740 O O . VAL A 1 97 ? 8.052 1.278 -15.283 1.00 82.81 97 VAL A O 1
ATOM 743 N N . ALA A 1 98 ? 6.710 -0.479 -15.629 1.00 80.44 98 ALA A N 1
ATOM 744 C CA . ALA A 1 98 ? 6.344 -0.094 -16.997 1.00 80.44 98 ALA A CA 1
ATOM 745 C C . ALA A 1 98 ? 5.627 1.272 -17.076 1.00 80.44 98 ALA A C 1
ATOM 747 O O . ALA A 1 98 ? 5.847 2.045 -18.016 1.00 80.44 98 ALA A O 1
ATOM 748 N N . SER A 1 99 ? 4.794 1.592 -16.081 1.00 80.88 99 SER A N 1
ATOM 749 C CA . SER A 1 99 ? 4.075 2.868 -16.007 1.00 80.88 99 SER A CA 1
ATOM 750 C C . SER A 1 99 ? 5.008 4.042 -15.741 1.00 80.88 99 SER A C 1
ATOM 752 O O . SER A 1 99 ? 4.868 5.070 -16.401 1.00 80.88 99 SER A O 1
ATOM 754 N N . LEU A 1 100 ? 5.960 3.889 -14.819 1.00 79.44 100 LEU A N 1
ATOM 755 C CA . LEU A 1 100 ? 6.948 4.922 -14.501 1.00 79.44 100 LEU A CA 1
ATOM 756 C C . LEU A 1 100 ? 7.872 5.206 -15.690 1.00 79.44 100 LEU A C 1
ATOM 758 O O . LEU A 1 100 ? 8.140 6.360 -16.009 1.00 79.44 100 LEU A O 1
ATOM 762 N N . LEU A 1 101 ? 8.316 4.159 -16.385 1.00 76.81 101 LEU A N 1
ATOM 763 C CA . LEU A 1 101 ? 9.327 4.289 -17.435 1.00 76.81 101 LEU A CA 1
ATOM 764 C C . LEU A 1 101 ? 8.744 4.695 -18.793 1.00 76.81 101 LEU A C 1
ATOM 766 O O . LEU A 1 101 ? 9.340 5.500 -19.513 1.00 76.81 101 LEU A O 1
ATOM 770 N N . HIS A 1 102 ? 7.576 4.153 -19.147 1.00 77.75 102 HIS A N 1
ATOM 771 C CA . HIS A 1 102 ? 7.025 4.253 -20.504 1.00 77.75 102 HIS A CA 1
ATOM 772 C C . HIS A 1 102 ? 5.606 4.832 -20.560 1.00 77.75 102 HIS A C 1
ATOM 774 O O . HIS A 1 102 ? 5.085 5.047 -21.653 1.00 77.75 102 HIS A O 1
ATOM 780 N N . GLY A 1 103 ? 4.959 5.084 -19.416 1.00 74.12 103 GLY A N 1
ATOM 781 C CA . GLY A 1 103 ? 3.554 5.509 -19.390 1.00 74.12 103 GLY A CA 1
ATOM 782 C C . GLY A 1 103 ? 2.597 4.437 -19.904 1.00 74.12 103 GLY A C 1
ATOM 783 O O . GLY A 1 103 ? 1.555 4.762 -20.470 1.00 74.12 103 GLY A O 1
ATOM 784 N N . THR A 1 104 ? 2.978 3.166 -19.752 1.00 74.12 104 THR A N 1
ATOM 785 C CA . THR A 1 104 ? 2.194 1.997 -20.177 1.00 74.12 104 THR A CA 1
ATOM 786 C C . THR A 1 104 ? 1.796 1.135 -18.983 1.00 74.12 104 THR A C 1
ATOM 788 O O . THR A 1 104 ? 2.254 1.343 -17.865 1.00 74.12 104 THR A O 1
ATOM 791 N N . GLY A 1 105 ? 0.916 0.166 -19.185 1.00 68.50 105 GLY A N 1
ATOM 792 C CA . GLY A 1 105 ? 0.342 -0.618 -18.112 1.00 68.50 105 GLY A CA 1
ATOM 793 C C . GLY A 1 105 ? -0.741 0.137 -17.333 1.00 68.50 105 GLY A C 1
ATOM 794 O O . GLY A 1 105 ? -0.990 -0.175 -16.174 1.00 68.50 105 GLY A O 1
ATOM 795 N N . GLN A 1 106 ? -1.451 1.088 -17.931 1.00 68.44 106 GLN A N 1
ATOM 796 C CA . GLN A 1 106 ? -2.640 1.687 -17.308 1.00 68.44 106 GLN A CA 1
ATOM 797 C C . GLN A 1 106 ? -3.887 1.298 -18.104 1.00 68.44 106 GLN A C 1
ATOM 799 O O . GLN A 1 106 ? -3.837 1.165 -19.321 1.00 68.44 106 GLN A O 1
ATOM 804 N N . GLU A 1 107 ? -5.023 1.098 -17.434 1.00 65.19 107 GLU A N 1
ATOM 805 C CA . GLU A 1 107 ? -6.284 0.741 -18.117 1.00 65.19 107 GLU A CA 1
ATOM 806 C C . GLU A 1 107 ? -6.819 1.881 -19.005 1.00 65.19 107 GLU A C 1
ATOM 808 O O . GLU A 1 107 ? -7.662 1.668 -19.871 1.00 65.19 107 GLU A O 1
ATOM 813 N N . PHE A 1 108 ? -6.276 3.090 -18.840 1.00 62.31 108 PHE A N 1
ATOM 814 C CA . PHE A 1 108 ? -6.643 4.293 -19.586 1.00 62.31 108 PHE A CA 1
ATOM 815 C C . PHE A 1 108 ? -5.902 4.454 -20.924 1.00 62.31 108 PHE A C 1
ATOM 817 O O . PHE A 1 108 ? -6.019 5.499 -21.561 1.00 62.31 108 PHE A O 1
ATOM 824 N N . GLU A 1 109 ? -5.141 3.450 -21.369 1.00 57.78 109 GLU A N 1
ATOM 825 C CA . GLU A 1 109 ? -4.271 3.557 -22.548 1.00 57.78 109 GLU A CA 1
ATOM 826 C C . GLU A 1 109 ? -4.934 3.891 -23.901 1.00 57.78 109 GLU A C 1
ATOM 828 O O . GLU A 1 109 ? -4.225 4.453 -24.735 1.00 57.78 109 GLU A O 1
ATOM 833 N N . PRO A 1 110 ? -6.237 3.663 -24.179 1.00 59.22 110 PRO A N 1
ATOM 834 C CA . PRO A 1 110 ? -6.837 4.236 -25.386 1.00 59.22 110 PRO A CA 1
ATOM 835 C C . PRO A 1 110 ? -7.384 5.661 -25.183 1.00 59.22 110 PRO A C 1
ATOM 837 O O . PRO A 1 110 ? -7.733 6.316 -26.162 1.00 59.22 110 PRO A O 1
ATOM 840 N N . LEU A 1 111 ? -7.488 6.147 -23.940 1.00 61.34 111 LEU A N 1
ATOM 841 C CA . LEU A 1 111 ? -8.159 7.408 -23.590 1.00 61.34 111 LEU A CA 1
ATOM 842 C C . LEU A 1 111 ? -7.193 8.548 -23.236 1.00 61.34 111 LEU A C 1
ATOM 844 O O . LEU A 1 111 ? -7.584 9.712 -23.299 1.00 61.34 111 LEU A O 1
ATOM 848 N N . ALA A 1 112 ? -5.950 8.235 -22.872 1.00 69.94 112 ALA A N 1
ATOM 849 C CA . ALA A 1 112 ? -4.941 9.215 -22.486 1.00 69.94 112 ALA A CA 1
ATOM 850 C C . ALA A 1 112 ? -3.630 9.011 -23.257 1.00 69.94 112 ALA A C 1
ATOM 852 O O . ALA A 1 112 ? -3.212 7.886 -23.528 1.00 69.94 112 ALA A O 1
ATOM 853 N N . TYR A 1 113 ? -2.952 10.113 -23.587 1.00 79.81 113 TYR A N 1
ATOM 854 C CA . TYR A 1 113 ? -1.638 10.056 -24.222 1.00 79.81 113 TYR A CA 1
ATOM 855 C C . TYR A 1 113 ? -0.618 9.438 -23.259 1.00 79.81 113 TYR A C 1
ATOM 857 O O . TYR A 1 113 ? -0.491 9.872 -22.113 1.00 79.81 113 TYR A O 1
ATOM 865 N N . LYS A 1 114 ? 0.142 8.447 -23.735 1.00 77.62 114 LYS A N 1
ATOM 866 C CA . LYS A 1 114 ? 1.172 7.741 -22.950 1.00 77.62 114 LYS A CA 1
ATOM 867 C C . LYS A 1 114 ? 2.191 8.684 -22.311 1.00 77.62 114 LYS A C 1
ATOM 869 O O . LYS A 1 114 ? 2.602 8.462 -21.181 1.00 77.62 114 LYS A O 1
ATOM 874 N N . GLU A 1 115 ? 2.538 9.776 -22.990 1.00 79.69 115 GLU A N 1
ATOM 875 C CA . GLU A 1 115 ? 3.398 10.824 -22.431 1.00 79.69 115 GLU A CA 1
ATOM 876 C C . GLU A 1 115 ? 2.796 11.444 -21.161 1.00 79.69 115 GLU A C 1
ATOM 878 O O . GLU A 1 115 ? 3.468 11.563 -20.138 1.00 79.69 115 GLU A O 1
ATOM 883 N N . THR A 1 116 ? 1.508 11.790 -21.199 1.00 82.00 116 THR A N 1
ATOM 884 C CA . THR A 1 116 ? 0.784 12.327 -20.045 1.00 82.00 116 THR A CA 1
ATOM 885 C C . THR A 1 116 ? 0.711 11.300 -18.919 1.00 82.00 116 THR A C 1
ATOM 887 O O . THR A 1 116 ? 0.995 11.640 -17.775 1.00 82.00 116 THR A O 1
ATOM 890 N N . LEU A 1 117 ? 0.393 10.040 -19.233 1.00 81.19 117 LEU A N 1
ATOM 891 C CA . LEU A 1 117 ? 0.352 8.957 -18.244 1.00 81.19 117 LEU A CA 1
ATOM 892 C C . LEU A 1 117 ? 1.719 8.716 -17.594 1.00 81.19 117 LEU A C 1
ATOM 894 O O . LEU A 1 117 ? 1.784 8.498 -16.386 1.00 81.19 117 LEU A O 1
ATOM 898 N N . ARG A 1 118 ? 2.805 8.806 -18.369 1.00 82.06 118 ARG A N 1
ATOM 899 C CA . ARG A 1 118 ? 4.175 8.696 -17.862 1.00 82.06 118 ARG A CA 1
ATOM 900 C C . ARG A 1 118 ? 4.500 9.812 -16.877 1.00 82.06 118 ARG A C 1
ATOM 902 O O . ARG A 1 118 ? 4.955 9.524 -15.777 1.00 82.06 118 ARG A O 1
ATOM 909 N N . ARG A 1 119 ? 4.221 11.070 -17.241 1.00 83.00 119 ARG A N 1
ATOM 910 C CA . ARG A 1 119 ? 4.440 12.230 -16.357 1.00 83.00 119 ARG A CA 1
ATOM 911 C C . ARG A 1 119 ? 3.614 12.124 -15.073 1.00 83.00 119 ARG A C 1
ATOM 913 O O . ARG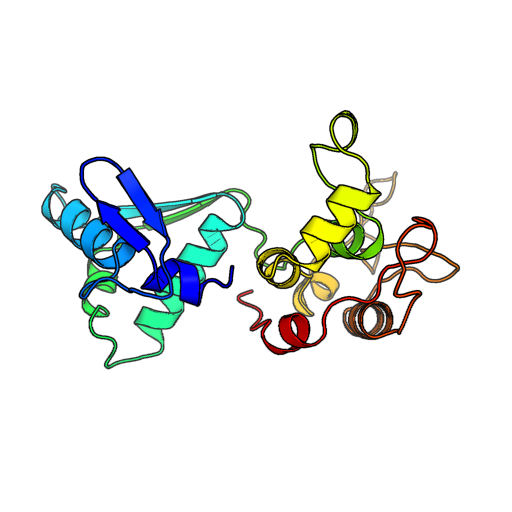 A 1 119 ? 4.135 12.348 -13.990 1.00 83.00 119 ARG A O 1
ATOM 920 N N . ILE A 1 120 ? 2.351 11.708 -15.190 1.00 83.19 120 ILE A N 1
ATOM 921 C CA . ILE A 1 120 ? 1.484 11.459 -14.032 1.00 83.19 120 ILE A CA 1
ATOM 922 C C . ILE A 1 120 ? 2.100 10.392 -13.119 1.00 83.19 120 ILE A C 1
ATOM 924 O O . ILE A 1 120 ? 2.240 10.632 -11.927 1.00 83.19 120 ILE A O 1
ATOM 928 N N . ALA A 1 121 ? 2.502 9.238 -13.659 1.00 83.50 121 ALA A N 1
ATOM 929 C CA . ALA A 1 121 ? 3.103 8.171 -12.861 1.00 83.50 121 ALA A CA 1
ATOM 930 C C . ALA A 1 121 ? 4.408 8.622 -12.185 1.00 83.50 121 ALA A C 1
ATOM 932 O O . ALA A 1 121 ? 4.614 8.340 -11.006 1.00 83.50 121 ALA A O 1
ATOM 933 N N . HIS A 1 122 ? 5.254 9.355 -12.912 1.00 84.69 122 HIS A N 1
ATOM 934 C CA . HIS A 1 122 ? 6.517 9.895 -12.415 1.00 84.69 122 HIS A CA 1
ATOM 935 C C . HIS A 1 122 ? 6.335 10.805 -11.190 1.00 84.69 122 HIS A C 1
ATOM 937 O O . HIS A 1 122 ? 7.111 10.706 -10.239 1.00 84.69 122 HIS A O 1
ATOM 943 N N . ASP A 1 123 ? 5.293 11.639 -11.183 1.00 85.31 123 ASP A N 1
ATOM 944 C CA . ASP A 1 123 ? 5.003 12.591 -10.102 1.00 85.31 123 ASP A CA 1
ATOM 945 C C . ASP A 1 123 ? 4.034 12.041 -9.039 1.00 85.31 123 ASP A C 1
ATOM 947 O O . ASP A 1 123 ? 3.622 12.760 -8.128 1.00 85.31 123 ASP A O 1
ATOM 951 N N . MET A 1 124 ? 3.658 10.761 -9.122 1.00 83.56 124 MET A N 1
ATOM 952 C CA . MET A 1 124 ? 2.786 10.104 -8.151 1.00 83.56 124 MET A CA 1
ATOM 953 C C . MET A 1 124 ? 3.600 9.259 -7.161 1.00 83.56 124 MET A C 1
ATOM 955 O O . MET A 1 124 ? 3.930 8.123 -7.493 1.00 83.56 124 MET A O 1
ATOM 959 N N . PRO A 1 125 ? 3.811 9.704 -5.901 1.00 82.94 125 PRO A N 1
ATOM 960 C CA . PRO A 1 125 ? 4.499 8.899 -4.882 1.00 82.94 125 PRO A CA 1
ATOM 961 C C . PRO A 1 125 ? 3.945 7.475 -4.728 1.00 82.94 125 PRO A C 1
ATOM 963 O O . PRO A 1 125 ? 4.687 6.517 -4.543 1.00 82.94 125 PRO A O 1
ATOM 966 N N . SER A 1 126 ? 2.627 7.313 -4.876 1.00 78.88 126 SER A N 1
ATOM 967 C CA . SER A 1 126 ? 1.963 6.015 -4.758 1.00 78.88 126 SER A CA 1
ATOM 968 C C . SER A 1 126 ? 2.370 5.017 -5.845 1.00 78.88 126 SER A C 1
ATOM 970 O O . SER A 1 126 ? 2.296 3.815 -5.609 1.00 78.88 126 SER A O 1
ATOM 972 N N . ALA A 1 127 ? 2.819 5.475 -7.019 1.00 83.69 127 ALA A N 1
ATOM 973 C CA . ALA A 1 127 ? 3.340 4.588 -8.058 1.00 83.69 127 ALA A CA 1
ATOM 974 C C . ALA A 1 127 ? 4.635 3.891 -7.606 1.00 83.69 127 ALA A C 1
ATOM 976 O O . ALA A 1 127 ? 4.845 2.722 -7.920 1.00 83.69 127 ALA A O 1
ATOM 977 N N . TYR A 1 128 ? 5.456 4.575 -6.805 1.00 86.19 128 TYR A N 1
ATOM 978 C CA . TYR A 1 128 ? 6.722 4.061 -6.281 1.00 86.19 128 TYR A CA 1
ATOM 979 C C . TYR A 1 128 ? 6.486 3.050 -5.154 1.00 86.19 128 TYR A C 1
ATOM 981 O O . TYR A 1 128 ? 7.177 2.040 -5.069 1.00 86.19 128 TYR A O 1
ATOM 989 N N . THR A 1 129 ? 5.436 3.240 -4.349 1.00 82.94 129 THR A N 1
ATOM 990 C CA . THR A 1 129 ? 5.025 2.268 -3.320 1.00 82.94 129 THR A CA 1
ATOM 991 C C . THR A 1 129 ? 4.558 0.925 -3.896 1.00 82.94 129 THR A C 1
ATOM 993 O O . THR A 1 129 ? 4.479 -0.065 -3.172 1.00 82.94 129 THR A O 1
ATOM 996 N N . LEU A 1 130 ? 4.247 0.880 -5.194 1.00 87.88 130 LEU A N 1
ATOM 997 C CA . LEU A 1 130 ? 3.836 -0.327 -5.908 1.00 87.88 130 LEU A CA 1
ATOM 998 C C . LEU A 1 130 ? 4.990 -1.015 -6.645 1.00 87.88 130 LEU A C 1
ATOM 1000 O O . LEU A 1 130 ? 4.742 -2.002 -7.335 1.00 87.88 130 LEU A O 1
ATOM 1004 N N . LEU A 1 131 ? 6.225 -0.520 -6.540 1.00 88.81 131 LEU A N 1
ATOM 1005 C CA . LEU A 1 131 ? 7.378 -1.188 -7.141 1.00 88.81 131 LEU A CA 1
ATOM 1006 C C . LEU A 1 131 ? 7.570 -2.592 -6.537 1.00 88.81 131 LEU A C 1
ATOM 1008 O O . LEU A 1 131 ? 7.372 -2.756 -5.337 1.00 88.81 131 LEU A O 1
ATOM 1012 N N . PRO A 1 132 ? 7.948 -3.605 -7.337 1.00 89.12 132 PRO A N 1
ATOM 1013 C CA . PRO A 1 132 ? 8.242 -4.944 -6.830 1.00 89.12 132 PRO A CA 1
ATOM 1014 C C . PRO A 1 132 ? 9.301 -4.970 -5.715 1.00 89.12 132 PRO A C 1
ATOM 1016 O O . PRO A 1 132 ? 10.373 -4.378 -5.855 1.00 89.12 132 PRO A O 1
ATOM 1019 N N . SER A 1 133 ? 9.049 -5.711 -4.630 1.00 88.31 133 SER A N 1
ATOM 1020 C CA . SER A 1 133 ? 10.056 -5.934 -3.578 1.00 88.31 133 SER A CA 1
ATOM 1021 C C . SER A 1 133 ? 11.114 -6.959 -3.978 1.00 88.31 133 SER A C 1
ATOM 1023 O O . SER A 1 133 ? 10.898 -7.750 -4.897 1.00 88.31 133 SER A O 1
ATOM 1025 N N . PRO A 1 134 ? 12.222 -7.067 -3.218 1.00 86.88 134 PRO A N 1
ATOM 1026 C CA . PRO A 1 134 ? 13.137 -8.199 -3.349 1.00 86.88 134 PRO A CA 1
ATOM 1027 C C . PRO A 1 134 ? 12.424 -9.556 -3.266 1.00 86.88 134 PRO A C 1
ATOM 1029 O O . PRO A 1 134 ? 12.737 -10.482 -4.009 1.00 86.88 134 PRO A O 1
ATOM 1032 N N . THR A 1 135 ? 11.418 -9.668 -2.395 1.00 87.94 135 THR A N 1
ATOM 1033 C CA . THR A 1 135 ? 10.634 -10.895 -2.218 1.00 87.94 135 THR A CA 1
ATOM 1034 C C . THR A 1 135 ? 9.785 -11.235 -3.445 1.00 87.94 135 THR A C 1
ATOM 1036 O O . THR A 1 135 ? 9.560 -12.419 -3.687 1.00 87.94 135 THR A O 1
ATOM 1039 N N . TYR A 1 136 ? 9.349 -10.247 -4.240 1.00 88.81 136 TYR A N 1
ATOM 1040 C CA . TYR A 1 136 ? 8.628 -10.481 -5.498 1.00 88.81 136 TYR A CA 1
ATOM 1041 C C . TYR A 1 136 ? 9.426 -11.392 -6.433 1.00 88.81 136 TYR A C 1
ATOM 1043 O O . TYR A 1 136 ? 8.951 -12.462 -6.804 1.00 88.81 136 TYR A O 1
ATOM 1051 N N . PHE A 1 137 ? 10.674 -11.012 -6.714 1.00 87.25 137 PHE A N 1
ATOM 1052 C CA . PHE A 1 137 ? 11.570 -11.735 -7.621 1.00 87.25 137 PHE A CA 1
ATOM 1053 C C . PHE A 1 137 ? 11.958 -13.135 -7.121 1.00 87.25 137 PHE A C 1
ATOM 1055 O O . PHE A 1 137 ? 12.406 -13.962 -7.904 1.00 87.25 137 PHE A O 1
ATOM 1062 N N . ASN A 1 138 ? 11.763 -13.415 -5.829 1.00 86.06 138 ASN A N 1
ATOM 1063 C CA . ASN A 1 138 ? 12.050 -14.718 -5.226 1.00 86.06 138 ASN A CA 1
ATOM 1064 C C . ASN A 1 138 ? 10.820 -15.631 -5.112 1.00 86.06 138 ASN A C 1
ATOM 1066 O O . ASN A 1 138 ? 10.968 -16.796 -4.750 1.00 86.06 138 ASN A O 1
ATOM 1070 N N . ARG A 1 139 ? 9.604 -15.105 -5.306 1.00 86.44 139 ARG A N 1
ATOM 1071 C CA . ARG A 1 139 ? 8.352 -15.851 -5.078 1.00 86.44 139 ARG A CA 1
ATOM 1072 C C . ARG A 1 139 ? 7.438 -15.912 -6.287 1.00 86.44 139 ARG A C 1
ATOM 1074 O O . ARG A 1 139 ? 6.587 -16.797 -6.338 1.00 86.44 139 ARG A O 1
ATOM 1081 N N . VAL A 1 140 ? 7.560 -14.956 -7.199 1.00 86.12 140 VAL A N 1
ATOM 1082 C CA . VAL A 1 140 ? 6.760 -14.897 -8.414 1.00 86.12 140 VAL A CA 1
ATOM 1083 C C . VAL A 1 140 ? 7.616 -15.382 -9.567 1.00 86.12 140 VAL A C 1
ATOM 1085 O O . VAL A 1 140 ? 8.745 -14.933 -9.744 1.00 86.12 140 VAL A O 1
ATOM 1088 N N . TYR A 1 141 ? 7.053 -16.312 -10.325 1.00 84.50 141 TYR A N 1
ATOM 1089 C CA . TYR A 1 141 ? 7.682 -16.933 -11.475 1.00 84.50 141 TYR A CA 1
ATOM 1090 C C . TYR A 1 141 ? 6.766 -16.744 -12.670 1.00 84.50 141 TYR A C 1
ATOM 1092 O O . TYR A 1 141 ? 5.546 -16.914 -12.548 1.00 84.50 141 TYR A O 1
ATOM 1100 N N . ASP A 1 142 ? 7.351 -16.400 -13.810 1.00 83.88 142 ASP A N 1
ATOM 1101 C CA . ASP A 1 142 ? 6.599 -16.371 -15.054 1.00 83.88 142 ASP A CA 1
ATOM 1102 C C . ASP A 1 142 ? 6.271 -17.801 -15.476 1.00 83.88 142 ASP A C 1
ATOM 1104 O O . ASP A 1 142 ? 6.990 -18.746 -15.157 1.00 83.88 142 ASP A O 1
ATOM 1108 N N . ILE A 1 143 ? 5.158 -17.959 -16.179 1.00 84.25 143 ILE A N 1
ATOM 1109 C CA . ILE A 1 143 ? 4.712 -19.246 -16.700 1.00 84.25 143 ILE A CA 1
ATOM 1110 C C . ILE A 1 143 ? 4.832 -19.176 -18.217 1.00 84.25 143 ILE A C 1
ATOM 1112 O O . ILE A 1 143 ? 4.295 -18.254 -18.834 1.00 84.25 143 ILE A O 1
ATOM 1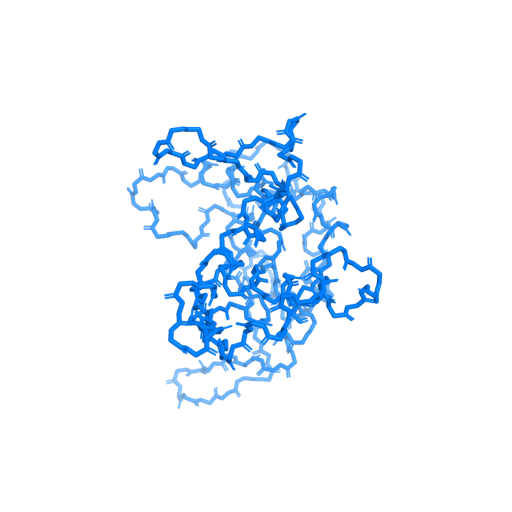116 N N . ASP A 1 144 ? 5.548 -20.125 -18.813 1.00 83.75 144 ASP A N 1
ATOM 1117 C CA . ASP A 1 144 ? 5.674 -20.201 -20.264 1.00 83.75 144 ASP A CA 1
ATOM 1118 C C . ASP A 1 144 ? 4.375 -20.674 -20.942 1.00 83.75 144 ASP A C 1
ATOM 1120 O O . ASP A 1 144 ? 3.387 -21.050 -20.306 1.00 83.75 144 ASP A O 1
ATOM 1124 N N . GLU A 1 145 ? 4.373 -20.671 -22.274 1.00 84.56 145 GLU A N 1
ATOM 1125 C CA . GLU A 1 145 ? 3.237 -21.105 -23.096 1.00 84.56 145 GLU A CA 1
ATOM 1126 C C . GLU A 1 145 ? 2.821 -22.573 -22.876 1.00 84.56 145 GLU A C 1
ATOM 1128 O O . GLU A 1 145 ? 1.700 -22.955 -23.218 1.00 84.56 145 GLU A O 1
ATOM 1133 N N . SER A 1 146 ? 3.686 -23.388 -22.266 1.00 86.56 146 SER A N 1
ATOM 1134 C CA . SER A 1 146 ? 3.412 -24.780 -21.902 1.00 86.56 146 SER A CA 1
ATOM 1135 C C . SER A 1 146 ? 2.909 -24.957 -20.463 1.00 86.56 146 SER A C 1
ATOM 1137 O O . SER A 1 146 ? 2.546 -26.069 -20.073 1.00 86.56 146 SER A O 1
ATOM 1139 N N . GLY A 1 147 ? 2.830 -23.877 -19.680 1.00 84.69 147 GLY A N 1
ATOM 1140 C CA . GLY A 1 147 ? 2.399 -23.915 -18.285 1.00 84.69 147 GLY A CA 1
ATOM 1141 C C . GLY A 1 147 ? 3.529 -24.195 -17.290 1.00 84.69 147 GLY A C 1
ATOM 1142 O O . GLY A 1 147 ? 3.245 -24.476 -16.123 1.00 84.69 147 GLY A O 1
ATOM 1143 N N . VAL A 1 148 ? 4.793 -24.141 -17.718 1.00 85.81 148 VAL A N 1
ATOM 1144 C CA . VAL A 1 148 ? 5.957 -24.403 -16.863 1.00 85.81 148 VAL A CA 1
ATOM 1145 C C . VAL A 1 148 ? 6.471 -23.096 -16.266 1.00 85.81 148 VAL A C 1
ATOM 1147 O O . VAL A 1 148 ? 6.630 -22.098 -16.964 1.00 85.81 148 VAL A O 1
ATOM 1150 N N . ALA A 1 149 ? 6.730 -23.110 -14.956 1.00 83.56 149 ALA A N 1
ATOM 1151 C CA . ALA A 1 149 ? 7.338 -21.982 -14.263 1.00 83.56 149 ALA A CA 1
ATOM 1152 C C . ALA A 1 149 ? 8.795 -21.793 -14.692 1.00 83.56 149 ALA A C 1
ATOM 1154 O O . ALA A 1 149 ? 9.599 -22.725 -14.622 1.00 83.56 149 ALA A O 1
ATOM 1155 N N . LEU A 1 150 ? 9.118 -20.573 -15.104 1.00 81.44 150 LEU A N 1
ATOM 1156 C CA . LEU A 1 150 ? 10.478 -20.116 -15.342 1.00 81.44 150 LEU A CA 1
ATOM 1157 C C . LEU A 1 150 ? 11.187 -19.887 -14.001 1.00 81.44 150 LEU A C 1
ATOM 1159 O O . LEU A 1 150 ? 10.555 -19.667 -12.972 1.00 81.44 150 LEU A O 1
ATOM 1163 N N . ASP A 1 151 ? 12.516 -19.928 -13.997 1.00 79.50 151 ASP A N 1
ATOM 1164 C CA . ASP A 1 151 ? 13.336 -19.688 -12.800 1.00 79.50 151 ASP A CA 1
ATOM 1165 C C . ASP A 1 151 ? 13.447 -18.200 -12.422 1.00 79.50 151 ASP A C 1
ATOM 1167 O O . ASP A 1 151 ? 14.031 -17.858 -11.393 1.00 79.50 151 ASP A O 1
ATOM 1171 N N . HIS A 1 152 ? 12.855 -17.322 -13.229 1.00 73.62 152 HIS A N 1
ATOM 1172 C CA . HIS A 1 152 ? 12.822 -15.880 -13.041 1.00 73.62 152 HIS A CA 1
ATOM 1173 C C . HIS A 1 152 ? 11.473 -15.291 -13.480 1.00 73.62 152 HIS A C 1
ATOM 1175 O O . HIS A 1 152 ? 10.690 -15.929 -14.184 1.00 73.62 152 HIS A O 1
ATOM 1181 N N . THR A 1 153 ? 11.211 -14.049 -13.071 1.00 80.31 153 THR A N 1
ATOM 1182 C CA . THR A 1 153 ? 10.092 -13.236 -13.573 1.00 80.31 153 THR A CA 1
ATOM 1183 C C . THR A 1 153 ? 10.636 -12.011 -14.290 1.00 80.31 153 THR A C 1
ATOM 1185 O O . THR A 1 153 ? 11.587 -11.384 -13.818 1.00 80.31 153 THR A O 1
ATOM 1188 N N . VAL A 1 154 ? 10.068 -11.674 -15.442 1.00 81.38 154 VAL A N 1
ATOM 1189 C CA . VAL A 1 154 ? 10.449 -10.507 -16.234 1.00 81.38 154 VAL A CA 1
ATOM 1190 C C . VAL A 1 154 ? 9.489 -9.368 -15.923 1.00 81.38 154 VAL A C 1
ATOM 1192 O O . VAL A 1 154 ? 8.324 -9.372 -16.313 1.00 81.38 154 VAL A O 1
ATOM 1195 N N . VAL A 1 155 ? 9.993 -8.341 -15.243 1.00 78.25 155 VAL A N 1
ATOM 1196 C CA . VAL A 1 155 ? 9.166 -7.201 -14.827 1.00 78.25 155 VAL A CA 1
ATOM 1197 C C . VAL A 1 155 ? 9.023 -6.154 -15.932 1.00 78.25 155 VAL A C 1
ATOM 1199 O O . VAL A 1 155 ? 7.939 -5.611 -16.136 1.00 78.25 155 VAL A O 1
ATOM 1202 N N . VAL A 1 156 ? 10.107 -5.883 -16.662 1.00 74.25 156 VAL A N 1
ATOM 1203 C CA . VAL A 1 156 ? 10.148 -5.045 -17.870 1.00 74.25 156 VAL A CA 1
ATOM 1204 C C . VAL A 1 156 ? 11.251 -5.578 -18.783 1.00 74.25 156 VAL A C 1
ATOM 1206 O O . VAL A 1 156 ? 12.303 -6.001 -18.307 1.00 74.25 156 VAL A O 1
ATOM 1209 N N . SER A 1 157 ? 11.033 -5.528 -20.096 1.00 65.62 157 SER A N 1
ATOM 1210 C CA . SER A 1 157 ? 12.052 -5.808 -21.112 1.00 65.62 157 SER A CA 1
ATOM 1211 C C . SER A 1 157 ? 12.214 -4.598 -22.034 1.00 65.62 157 SER A C 1
ATOM 1213 O O . SER A 1 157 ? 11.247 -4.192 -22.682 1.00 65.62 157 SER A O 1
ATOM 1215 N N . GLY A 1 158 ? 13.420 -4.032 -22.129 1.00 57.94 158 GLY A N 1
ATOM 1216 C CA . GLY A 1 158 ? 13.688 -2.897 -23.014 1.00 57.94 158 GLY A CA 1
ATOM 1217 C C . GLY A 1 158 ? 15.179 -2.656 -23.245 1.00 57.94 158 GLY A C 1
ATOM 1218 O O . GLY A 1 158 ? 15.941 -2.511 -22.297 1.00 57.94 158 GLY A O 1
ATOM 1219 N N . ARG A 1 159 ? 15.575 -2.574 -24.525 1.00 51.09 159 ARG A N 1
ATOM 1220 C CA . ARG A 1 159 ? 16.937 -2.263 -25.009 1.00 51.09 159 ARG A CA 1
ATOM 1221 C C . ARG A 1 159 ? 18.057 -3.230 -24.575 1.00 51.09 159 ARG A C 1
ATOM 1223 O O . ARG A 1 159 ? 19.201 -2.811 -24.463 1.00 51.09 159 ARG A O 1
ATOM 1230 N N . GLY A 1 160 ? 17.747 -4.520 -24.439 1.00 51.34 160 GLY A N 1
ATOM 1231 C CA . GLY A 1 160 ? 18.752 -5.595 -24.435 1.00 51.34 160 GLY A CA 1
ATOM 1232 C C . GLY A 1 160 ? 18.683 -6.538 -23.241 1.00 51.34 160 GLY A C 1
ATOM 1233 O O . GLY A 1 160 ? 18.872 -7.730 -23.446 1.00 51.34 160 GLY A O 1
ATOM 1234 N N . ASP A 1 161 ? 18.299 -6.044 -22.060 1.00 60.31 161 ASP A N 1
ATOM 1235 C CA . ASP A 1 161 ? 18.241 -6.857 -20.842 1.00 60.31 161 ASP A CA 1
ATOM 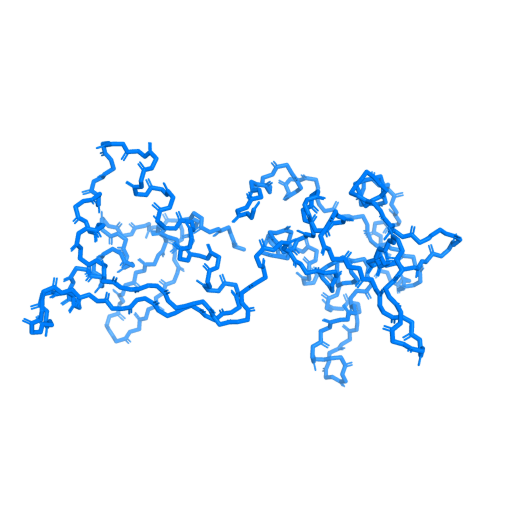1236 C C . ASP A 1 161 ? 16.841 -6.840 -20.217 1.00 60.31 161 ASP A C 1
ATOM 1238 O O . ASP A 1 161 ? 16.172 -5.806 -20.124 1.00 60.31 161 ASP A O 1
ATOM 1242 N N . ALA A 1 162 ? 16.381 -8.022 -19.814 1.00 75.12 162 ALA A N 1
ATOM 1243 C CA . ALA A 1 162 ? 15.168 -8.191 -19.032 1.00 75.12 162 ALA A CA 1
ATOM 1244 C C . ALA A 1 162 ? 15.452 -7.848 -17.562 1.00 75.12 162 ALA A C 1
ATOM 1246 O O . ALA A 1 162 ? 16.446 -8.296 -16.989 1.00 75.12 162 ALA A O 1
ATOM 1247 N N . VAL A 1 163 ? 14.566 -7.080 -16.929 1.00 82.56 163 VAL A N 1
ATOM 1248 C CA . VAL A 1 163 ? 14.622 -6.829 -15.486 1.00 82.56 163 VAL A CA 1
ATOM 1249 C C . VAL A 1 163 ? 14.094 -8.067 -14.767 1.00 82.56 163 VAL A C 1
ATOM 1251 O O . VAL A 1 163 ? 12.883 -8.238 -14.627 1.00 82.56 163 VAL A O 1
ATOM 1254 N N . THR A 1 164 ? 15.018 -8.928 -14.341 1.00 85.00 164 THR A N 1
ATOM 1255 C CA . THR A 1 164 ? 14.723 -10.235 -13.726 1.00 85.00 164 THR A CA 1
ATOM 1256 C C . THR A 1 164 ? 15.092 -10.336 -12.251 1.00 85.00 164 THR A C 1
ATOM 1258 O O . THR A 1 164 ? 14.849 -11.360 -11.617 1.00 85.00 164 THR A O 1
ATOM 1261 N N . SER A 1 165 ? 15.670 -9.279 -11.679 1.00 84.94 165 SER A N 1
ATOM 1262 C CA . SER A 1 165 ? 16.015 -9.215 -10.261 1.00 84.94 165 SER A CA 1
ATOM 1263 C C . SER A 1 165 ? 15.776 -7.822 -9.691 1.00 84.94 165 SER A C 1
ATOM 1265 O O . SER A 1 165 ? 15.713 -6.827 -10.420 1.00 84.94 165 SER A O 1
ATOM 1267 N N . TYR A 1 166 ? 15.691 -7.744 -8.364 1.00 84.12 166 TYR A N 1
ATOM 1268 C CA . TYR A 1 166 ? 15.540 -6.474 -7.660 1.00 84.12 166 TYR A CA 1
ATOM 1269 C C . TYR A 1 166 ? 16.729 -5.532 -7.878 1.00 84.12 166 TYR A C 1
ATOM 1271 O O . TYR A 1 166 ? 16.534 -4.337 -8.090 1.00 84.12 166 TYR A O 1
ATOM 1279 N N . ASP A 1 167 ? 17.954 -6.061 -7.892 1.00 82.88 167 ASP A N 1
ATOM 1280 C CA . ASP A 1 167 ? 19.155 -5.257 -8.131 1.00 82.88 167 ASP A CA 1
ATOM 1281 C C . ASP A 1 167 ? 19.175 -4.705 -9.556 1.00 82.88 167 ASP A C 1
ATOM 1283 O O . ASP A 1 167 ? 19.442 -3.520 -9.753 1.00 82.88 167 ASP A O 1
ATOM 1287 N N . LEU A 1 168 ? 18.806 -5.528 -10.545 1.00 81.75 168 LEU A N 1
ATOM 1288 C CA . LEU A 1 168 ? 18.650 -5.066 -11.923 1.00 81.75 168 LEU A CA 1
ATOM 1289 C C . LEU A 1 168 ? 17.557 -4.005 -12.021 1.00 81.75 168 LEU A C 1
ATOM 1291 O O . LEU A 1 168 ? 17.757 -3.003 -12.695 1.00 81.75 168 LEU A O 1
ATOM 1295 N N . MET A 1 169 ? 16.442 -4.167 -11.304 1.00 85.12 169 MET A N 1
ATOM 1296 C CA . MET A 1 169 ? 15.381 -3.163 -11.256 1.00 85.12 169 MET A CA 1
ATOM 1297 C C . MET A 1 169 ? 15.886 -1.844 -10.658 1.00 85.12 169 MET A C 1
ATOM 1299 O O . MET A 1 169 ? 15.635 -0.790 -11.231 1.00 85.12 169 MET A O 1
ATOM 1303 N N . ARG A 1 170 ? 16.627 -1.878 -9.543 1.00 79.62 170 ARG A N 1
ATOM 1304 C CA . ARG A 1 170 ? 17.207 -0.680 -8.909 1.00 79.62 170 ARG A CA 1
ATOM 1305 C C . ARG A 1 170 ? 18.241 -0.001 -9.800 1.00 79.62 170 ARG A C 1
ATOM 1307 O O . ARG A 1 170 ? 18.223 1.220 -9.893 1.00 79.62 170 ARG A O 1
ATOM 1314 N N . ILE A 1 171 ? 19.105 -0.763 -10.470 1.00 77.00 171 ILE A N 1
ATOM 1315 C CA . ILE A 1 171 ? 20.070 -0.225 -11.440 1.00 77.00 171 ILE A CA 1
ATOM 1316 C C . ILE A 1 171 ? 19.326 0.429 -12.604 1.00 77.00 171 ILE A C 1
ATOM 1318 O O . ILE A 1 171 ? 19.628 1.563 -12.973 1.00 77.00 171 ILE A O 1
ATOM 1322 N N . TYR A 1 172 ? 18.320 -0.257 -13.144 1.00 77.75 172 TYR A N 1
ATOM 1323 C CA . TYR A 1 172 ? 17.528 0.240 -14.261 1.00 77.75 172 TYR A CA 1
ATOM 1324 C C . TYR A 1 172 ? 16.787 1.526 -13.884 1.00 77.75 172 TYR A C 1
ATOM 1326 O O . TYR A 1 172 ? 16.857 2.505 -14.612 1.00 77.75 172 TYR A O 1
ATOM 1334 N N . LEU A 1 173 ? 16.144 1.564 -12.715 1.00 76.94 173 LEU A N 1
ATOM 1335 C CA . LEU A 1 173 ? 15.440 2.737 -12.192 1.00 76.94 173 LEU A CA 1
ATOM 1336 C C . LEU A 1 173 ? 16.383 3.864 -11.736 1.00 76.94 173 LEU A C 1
ATOM 1338 O O . LEU A 1 173 ? 15.967 5.011 -11.702 1.00 76.94 173 LEU A O 1
ATOM 1342 N N . GLY A 1 174 ? 17.626 3.562 -11.363 1.00 69.31 174 GLY A N 1
ATOM 1343 C CA . GLY A 1 174 ? 18.628 4.548 -10.942 1.00 69.31 174 GLY A CA 1
ATOM 1344 C C . GLY A 1 174 ? 19.491 5.092 -12.082 1.00 69.31 174 GLY A C 1
ATOM 1345 O O . GLY A 1 174 ? 20.385 5.902 -11.844 1.00 69.31 174 GLY A O 1
ATOM 1346 N N . THR A 1 175 ? 19.266 4.633 -13.314 1.00 70.19 175 THR A N 1
ATOM 1347 C CA . THR A 1 175 ? 19.978 5.131 -14.491 1.00 70.19 175 THR A CA 1
ATOM 1348 C C . THR A 1 175 ? 19.396 6.485 -14.901 1.00 70.19 175 THR A C 1
ATOM 1350 O O . THR A 1 175 ? 18.185 6.625 -15.044 1.00 70.19 175 THR A O 1
ATOM 1353 N N . ASN A 1 176 ? 20.255 7.486 -15.115 1.00 64.25 176 ASN A N 1
ATOM 1354 C CA . ASN A 1 176 ? 19.831 8.764 -15.688 1.00 64.25 176 ASN A CA 1
ATOM 1355 C C . ASN A 1 176 ? 19.513 8.568 -17.176 1.00 64.25 176 ASN A C 1
ATOM 1357 O O . ASN A 1 176 ? 20.415 8.406 -18.001 1.00 64.25 176 ASN A O 1
ATOM 1361 N N . PHE A 1 177 ? 18.228 8.583 -17.503 1.00 66.44 177 PHE A N 1
ATOM 1362 C CA . PHE A 1 177 ? 17.702 8.651 -18.859 1.00 66.44 177 PHE A CA 1
ATOM 1363 C C . PHE A 1 177 ? 17.381 10.108 -19.258 1.00 66.44 177 PHE A C 1
ATOM 1365 O O . PHE A 1 177 ? 17.549 11.030 -18.458 1.00 66.44 177 PHE A O 1
ATOM 1372 N N . ASP A 1 178 ? 16.928 10.336 -20.497 1.00 58.03 178 ASP A N 1
ATOM 1373 C CA . ASP A 1 178 ? 16.574 11.681 -20.976 1.00 58.03 178 ASP A CA 1
ATOM 1374 C C . ASP A 1 178 ? 15.483 12.327 -20.098 1.00 58.03 178 ASP A C 1
ATOM 1376 O O . ASP A 1 178 ? 14.373 11.810 -19.967 1.00 58.03 178 ASP A O 1
ATOM 1380 N N . GLU A 1 179 ? 15.784 13.499 -19.528 1.00 56.19 179 GLU A N 1
ATOM 1381 C CA . GLU A 1 179 ? 14.863 14.257 -18.661 1.00 56.19 179 GLU A CA 1
ATOM 1382 C C . GLU A 1 179 ? 13.636 14.792 -19.422 1.00 56.19 179 GLU A C 1
ATOM 1384 O O . GLU A 1 179 ? 12.565 15.011 -18.853 1.00 56.19 179 GLU A O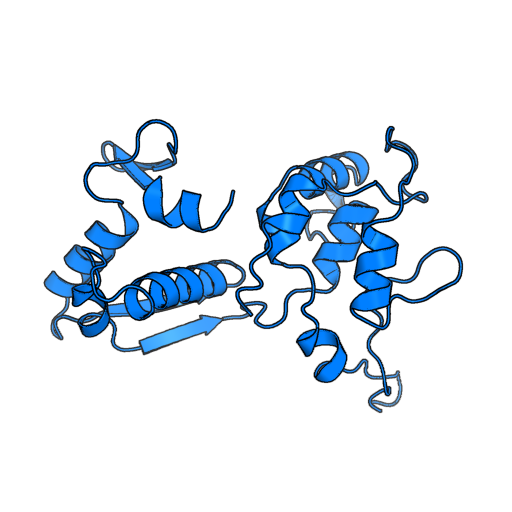 1
ATOM 1389 N N . VAL A 1 180 ? 13.772 14.999 -20.736 1.00 55.56 180 VAL A N 1
ATOM 1390 C CA . VAL A 1 180 ? 12.754 15.618 -21.593 1.00 55.56 180 VAL A CA 1
ATOM 1391 C C . VAL A 1 180 ? 11.947 14.514 -22.275 1.00 55.56 180 VAL A C 1
ATOM 1393 O O . VAL A 1 180 ? 12.130 14.216 -23.453 1.00 55.56 180 VAL A O 1
ATOM 1396 N N . GLY A 1 181 ? 11.088 13.855 -21.497 1.00 57.03 181 GLY A N 1
ATOM 1397 C CA . GLY A 1 181 ? 10.347 12.640 -21.851 1.00 57.03 181 GLY A CA 1
ATOM 1398 C C . GLY A 1 181 ? 9.324 12.750 -22.993 1.00 57.03 181 GLY A C 1
ATOM 1399 O O . GLY A 1 181 ? 8.164 12.389 -22.791 1.00 57.03 181 GLY A O 1
ATOM 1400 N N . ASN A 1 182 ? 9.743 13.139 -24.197 1.00 64.00 182 ASN A N 1
ATOM 1401 C CA . ASN A 1 182 ? 8.920 13.124 -25.412 1.00 64.00 182 ASN A CA 1
ATOM 1402 C C . ASN A 1 182 ? 9.090 11.823 -26.218 1.00 64.00 182 ASN A C 1
ATOM 1404 O O . ASN A 1 182 ? 8.155 11.385 -26.884 1.00 64.00 182 ASN A O 1
ATOM 1408 N N . ASP A 1 183 ? 10.257 11.176 -26.139 1.00 73.25 183 ASP A N 1
ATOM 1409 C CA . ASP A 1 183 ? 10.465 9.845 -26.714 1.00 73.25 183 ASP A CA 1
ATOM 1410 C C . ASP A 1 183 ? 10.037 8.776 -25.696 1.00 73.25 183 ASP A C 1
ATOM 1412 O O . ASP A 1 183 ? 10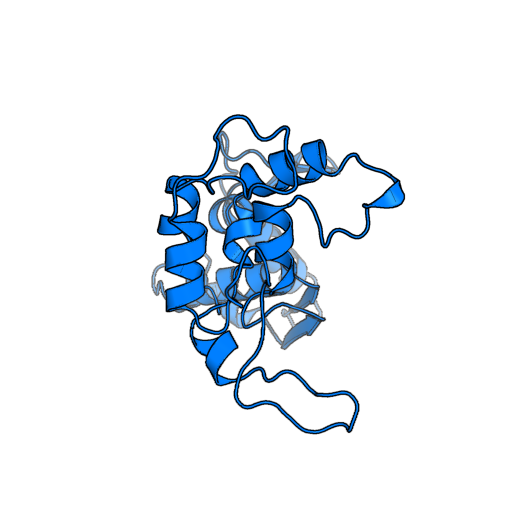.588 8.678 -24.599 1.00 73.25 183 ASP A O 1
ATOM 1416 N N . LEU A 1 184 ? 9.003 7.998 -26.023 1.00 69.62 184 LEU A N 1
ATOM 1417 C CA . LEU A 1 184 ? 8.488 6.918 -25.169 1.00 69.62 184 LEU A CA 1
ATOM 1418 C C . LEU A 1 184 ? 9.334 5.637 -25.258 1.00 69.62 184 LEU A C 1
ATOM 1420 O O . LEU A 1 184 ? 9.173 4.733 -24.434 1.00 69.62 184 LEU A O 1
ATOM 1424 N N . THR A 1 185 ? 10.227 5.552 -26.249 1.00 69.44 185 THR A N 1
ATOM 1425 C CA . THR A 1 185 ? 11.177 4.442 -26.412 1.00 69.44 185 THR A CA 1
ATOM 1426 C C . THR A 1 185 ? 12.395 4.583 -25.500 1.00 69.44 185 THR A C 1
ATOM 1428 O O . THR A 1 185 ? 13.090 3.599 -25.239 1.00 69.44 185 THR A O 1
ATOM 1431 N N . ILE A 1 186 ? 12.621 5.787 -24.971 1.00 70.56 186 ILE A N 1
ATOM 1432 C CA . ILE A 1 186 ? 13.625 6.081 -23.953 1.00 70.56 186 ILE A CA 1
ATOM 1433 C C . ILE A 1 186 ? 12.906 6.100 -22.597 1.00 70.56 186 ILE A C 1
ATOM 1435 O O . ILE A 1 186 ? 11.899 6.805 -22.465 1.00 70.56 186 ILE A O 1
ATOM 1439 N N . PRO A 1 187 ? 13.354 5.313 -21.600 1.00 71.50 187 PRO A N 1
ATOM 1440 C CA . PRO A 1 187 ? 12.784 5.373 -20.259 1.00 71.50 187 PRO A CA 1
ATOM 1441 C C . PRO A 1 187 ? 12.896 6.785 -19.669 1.00 71.50 187 PRO A C 1
ATOM 1443 O O . PRO A 1 187 ? 13.776 7.545 -20.050 1.00 71.50 187 PRO A O 1
ATOM 1446 N N . MET A 1 188 ? 12.004 7.157 -18.754 1.00 74.19 188 MET A N 1
ATOM 1447 C CA . MET A 1 188 ? 12.138 8.407 -17.999 1.00 74.19 188 MET A CA 1
ATOM 1448 C C . MET A 1 188 ? 12.908 8.143 -16.704 1.00 74.19 188 MET A C 1
ATOM 1450 O O . MET A 1 188 ? 12.647 7.136 -16.046 1.00 74.19 188 MET A O 1
ATOM 1454 N N . THR A 1 189 ? 13.825 9.039 -16.330 1.00 79.06 189 THR A N 1
ATOM 1455 C CA . THR A 1 189 ? 14.503 8.997 -15.023 1.00 79.06 189 THR A CA 1
ATOM 1456 C C . THR A 1 189 ? 13.462 9.132 -13.913 1.00 79.06 189 THR A C 1
ATOM 1458 O O . THR A 1 189 ? 12.779 10.152 -13.881 1.00 79.06 189 THR A O 1
ATOM 1461 N N . PRO A 1 190 ? 13.294 8.139 -13.024 1.00 78.50 190 PRO A N 1
ATOM 1462 C CA . PRO A 1 190 ? 12.408 8.246 -11.868 1.00 78.50 190 PRO A CA 1
ATOM 1463 C C . PRO A 1 190 ? 12.904 9.289 -10.863 1.00 78.50 190 PRO A C 1
ATOM 1465 O O . PRO A 1 190 ? 14.102 9.567 -10.774 1.00 78.50 190 PRO A O 1
ATOM 1468 N N . ARG A 1 191 ? 12.001 9.816 -10.032 1.00 79.06 191 ARG A N 1
ATOM 1469 C CA . ARG A 1 191 ? 12.396 10.756 -8.982 1.00 79.06 191 ARG A CA 1
ATOM 1470 C C . ARG A 1 191 ? 13.092 10.050 -7.823 1.00 79.06 191 ARG A C 1
ATOM 1472 O O . ARG A 1 191 ? 12.554 9.102 -7.250 1.00 79.06 191 ARG A O 1
ATOM 1479 N N . SER A 1 192 ? 14.270 10.542 -7.450 1.00 75.44 192 SER A N 1
ATOM 1480 C CA . SER A 1 192 ? 15.070 9.965 -6.366 1.00 75.44 192 SER A CA 1
ATOM 1481 C C . SER A 1 192 ? 14.432 10.151 -4.987 1.00 75.44 192 SER A C 1
ATOM 1483 O O . SER A 1 192 ? 14.487 9.238 -4.173 1.00 75.44 192 SER A O 1
ATOM 1485 N N . ASP A 1 193 ? 13.772 11.288 -4.744 1.00 75.69 193 ASP A N 1
ATOM 1486 C CA . ASP A 1 193 ? 13.094 11.582 -3.473 1.00 75.69 193 ASP A CA 1
ATOM 1487 C C . ASP A 1 193 ? 11.995 10.559 -3.150 1.00 75.69 193 ASP A C 1
ATOM 1489 O O . ASP A 1 193 ? 11.862 10.134 -2.008 1.00 75.69 193 ASP A O 1
ATOM 1493 N N . TYR A 1 194 ? 11.270 10.071 -4.157 1.00 75.69 194 TYR A N 1
ATOM 1494 C CA . TYR A 1 194 ? 10.266 9.021 -3.958 1.00 75.69 194 TYR A CA 1
ATOM 1495 C C . TYR A 1 194 ? 10.844 7.611 -3.870 1.00 75.69 194 TYR A C 1
ATOM 1497 O O . TYR A 1 194 ? 10.176 6.737 -3.328 1.00 75.69 194 TYR A O 1
ATOM 1505 N N . MET A 1 195 ? 12.055 7.370 -4.379 1.00 71.38 195 MET A N 1
ATOM 1506 C CA . MET A 1 195 ? 12.720 6.062 -4.319 1.00 71.38 195 MET A CA 1
ATOM 1507 C C . MET A 1 195 ? 13.332 5.758 -2.949 1.00 71.38 195 MET A C 1
ATOM 1509 O O . MET A 1 195 ? 13.448 4.583 -2.595 1.00 71.38 195 MET A O 1
ATOM 1513 N N . ASP A 1 196 ? 13.730 6.790 -2.206 1.00 63.66 196 ASP A N 1
ATOM 1514 C CA . ASP A 1 196 ? 14.330 6.656 -0.874 1.00 63.66 196 ASP A CA 1
ATOM 1515 C C . ASP A 1 196 ? 13.262 6.490 0.223 1.00 63.66 196 ASP A C 1
ATOM 1517 O O . ASP A 1 196 ? 13.484 5.782 1.206 1.00 63.66 196 ASP A O 1
ATOM 1521 N N . ASP A 1 197 ? 12.068 7.051 0.003 1.00 52.56 197 ASP A N 1
ATOM 1522 C CA . ASP A 1 197 ? 10.917 6.971 0.913 1.00 52.56 197 ASP A CA 1
ATOM 1523 C C . ASP A 1 197 ? 10.052 5.710 0.725 1.00 52.56 197 ASP A C 1
ATOM 1525 O O . ASP A 1 197 ? 9.085 5.502 1.468 1.00 52.56 197 ASP A O 1
ATOM 1529 N N . VAL A 1 198 ? 10.385 4.822 -0.226 1.00 56.38 198 VAL A N 1
ATOM 1530 C CA . VAL A 1 198 ? 9.711 3.519 -0.352 1.00 56.38 198 VAL A CA 1
ATOM 1531 C C . VAL A 1 198 ? 10.136 2.613 0.804 1.00 56.38 198 VAL A C 1
ATOM 1533 O O . VAL A 1 198 ? 10.916 1.672 0.651 1.00 56.38 198 VAL A O 1
ATOM 1536 N N . LYS A 1 199 ? 9.567 2.839 1.989 1.00 53.75 199 LYS A N 1
ATOM 1537 C CA . LYS A 1 199 ? 9.421 1.771 2.973 1.00 53.75 199 LYS A CA 1
ATOM 1538 C C . LYS A 1 199 ? 8.493 0.747 2.341 1.00 53.75 199 LYS A C 1
ATOM 1540 O O . LYS A 1 199 ? 7.289 0.956 2.229 1.00 53.75 199 LYS A O 1
ATOM 1545 N N . ILE A 1 200 ? 9.088 -0.326 1.843 1.00 51.59 200 ILE A N 1
ATOM 1546 C CA . ILE A 1 200 ? 8.393 -1.472 1.273 1.00 51.59 200 ILE A CA 1
ATOM 1547 C C . ILE A 1 200 ? 7.418 -1.989 2.343 1.00 51.59 200 ILE A C 1
ATOM 1549 O O . ILE A 1 200 ? 7.823 -2.615 3.313 1.00 51.59 200 ILE A O 1
ATOM 1553 N N . LEU A 1 201 ? 6.121 -1.696 2.193 1.00 51.94 201 LEU A N 1
ATOM 1554 C CA . LEU A 1 201 ? 5.051 -2.178 3.092 1.00 51.94 201 LEU A CA 1
ATOM 1555 C C . LEU A 1 201 ? 4.633 -3.626 2.810 1.00 51.94 201 LEU A C 1
ATOM 1557 O O . LEU A 1 201 ? 3.507 -4.062 3.099 1.00 51.94 201 LEU A O 1
ATOM 1561 N N . HIS A 1 202 ? 5.534 -4.352 2.167 1.00 58.69 202 HIS A N 1
ATOM 1562 C CA . HIS A 1 202 ? 5.343 -5.686 1.655 1.00 58.69 202 HIS A CA 1
ATOM 1563 C C . HIS A 1 202 ? 6.397 -6.642 2.201 1.00 58.69 202 HIS A C 1
ATOM 1565 O O . HIS A 1 202 ? 7.602 -6.330 2.101 1.00 58.69 202 HIS A O 1
#

Secondary structure (DSSP, 8-state):
--HHHHHHSEEEETTEEEE-TTS--SS-HHHHHHHHHHHTSTTS-EEEEEETHHHHHHHHHHHHHHH-TT-TTGGGGGGEEEEEEES--BTB-HHHHHHHHHS-S-TTTTTS-HHHHHHHHHT-HHHHTTSPPHHHHHH---B-TTSPBPSS--S-EETTEE--SHHHHHHHHTS---SSTT-TTSPPPPPHHHHHS-----

Radius of gyration: 19.62 Å; chains: 1; bounding box: 44×46×49 Å

pLDDT: mean 82.41, std 11.97, range [51.09, 98.19]